Protein AF-A0A2P6N040-F1 (afdb_monomer)

Mean predicted aligned error: 12.09 Å

InterPro domains:
  IPR004269 Folate receptor [PTHR10517] (24-120)
  IPR018143 Folate receptor-like [PF03024] (26-143)

Foldseek 3Di:
DDDDDDPPPPPPPPPPPQFAAPVRHWFDADDAPLLRQLNRGWQADNPQQVVVVDDFQHCVLPDADPQLVNLVSLVSSLNRTDSCQVVQQDPVQSAGEAEQVSLQSNCVSQQQGWGWDWDDDDPDTDTDIDGNCVQAVGSQRCCCVVPVHGYDDNPDDDPPNHDDSDPPCPVVVV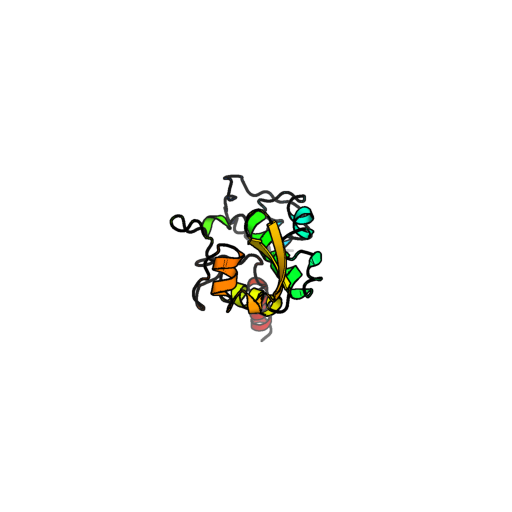VVVVVVVVVD

Sequence (184 aa):
MPSLFHFFVFSLTLATVSGQCYYNSTPTPRSNQQCSWYNRATCCQQASISSFRSDPLSLECGEPVRSCAEHMVSLLCGFSCSPRFGLYLNETSGRVKVCHNWAFKMWYDCKQAFVKTETSVGNINFGACHRISDKYSNEYDFFINGFNMDVAGPHALAGKECFNSAPLLSFSLLSIALAFAFIL

Radius of gyration: 20.52 Å; Cα contacts (8 Å, |Δi|>4): 251; chains: 1; bounding box: 86×36×37 Å

Solvent-accessible surface area (backbone atoms only — not comparable to full-atom values): 10669 Å² total; per-residue (Å²): 138,81,88,80,87,78,79,80,75,80,75,74,75,74,76,78,75,85,38,51,15,78,84,75,42,78,42,42,66,46,89,36,88,91,44,48,91,29,23,80,40,19,48,50,65,77,75,68,58,72,68,55,79,61,69,77,55,34,64,89,50,42,79,54,54,67,68,26,50,53,42,54,52,31,49,50,36,18,69,50,19,32,22,55,47,53,80,31,47,36,83,88,78,72,22,40,28,27,26,28,70,59,42,41,50,43,38,68,56,28,31,82,26,32,31,69,42,78,45,68,65,84,97,44,76,46,76,44,67,40,39,36,47,80,75,24,88,46,36,59,48,37,32,41,77,70,66,55,23,44,64,38,57,86,83,54,48,72,83,76,68,15,41,61,51,56,77,65,67,69,72,55,53,55,56,50,56,52,60,60,62,73,77,108

Structure (mmCIF, N/CA/C/O backbone):
data_AF-A0A2P6N040-F1
#
_entry.id   AF-A0A2P6N04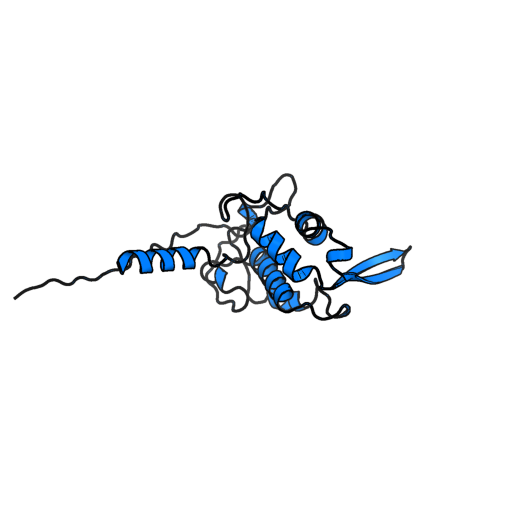0-F1
#
loop_
_atom_site.group_PDB
_atom_site.id
_atom_site.type_symbol
_atom_site.label_atom_id
_atom_site.label_alt_id
_atom_site.label_comp_id
_atom_site.label_asym_id
_atom_site.label_entity_id
_atom_site.label_seq_id
_atom_site.pdbx_PDB_ins_code
_atom_site.Cartn_x
_atom_site.Cartn_y
_atom_site.Cartn_z
_atom_site.occupancy
_atom_site.B_iso_or_equiv
_atom_site.auth_seq_id
_atom_site.auth_comp_id
_atom_site.auth_asym_id
_atom_site.auth_atom_id
_atom_site.pdbx_PDB_model_num
ATOM 1 N N . MET A 1 1 ? -56.247 23.474 18.284 1.00 34.38 1 MET A N 1
ATOM 2 C CA . MET A 1 1 ? -55.877 22.579 19.405 1.00 34.38 1 MET A CA 1
ATOM 3 C C . MET A 1 1 ? -55.929 21.139 18.896 1.00 34.38 1 MET A C 1
ATOM 5 O O . MET A 1 1 ? -56.947 20.836 18.290 1.00 34.38 1 MET A O 1
ATOM 9 N N . PRO A 1 2 ? -54.965 20.238 19.165 1.00 45.50 2 PRO A N 1
ATOM 10 C CA . PRO A 1 2 ? -53.503 20.381 19.198 1.00 45.50 2 PRO A CA 1
ATOM 11 C C . PRO A 1 2 ? -52.760 19.340 18.298 1.00 45.50 2 PRO A C 1
ATOM 13 O O . PRO A 1 2 ? -53.324 18.324 17.925 1.00 45.50 2 PRO A O 1
ATOM 16 N N . SER A 1 3 ? -51.468 19.603 18.041 1.00 41.09 3 SER A N 1
ATOM 17 C CA . SER A 1 3 ? -50.331 18.650 18.027 1.00 41.09 3 SER A CA 1
ATOM 18 C C . SER A 1 3 ? -50.320 17.423 17.092 1.00 41.09 3 SER A C 1
ATOM 20 O O . SER A 1 3 ? -51.078 16.485 17.298 1.00 41.09 3 SER A O 1
ATOM 22 N N . LEU A 1 4 ? -49.298 17.328 16.224 1.00 38.25 4 LEU A N 1
ATOM 23 C CA . LEU A 1 4 ? -48.232 16.316 16.383 1.00 38.25 4 LEU A CA 1
ATOM 24 C C . LEU A 1 4 ? -47.068 16.557 15.408 1.00 38.25 4 LEU A C 1
ATOM 26 O O . LEU A 1 4 ? -47.059 16.133 14.254 1.00 38.25 4 LEU A O 1
ATOM 30 N N . PHE A 1 5 ? -46.062 17.243 15.949 1.00 41.72 5 PHE A N 1
ATOM 31 C CA . PHE A 1 5 ? -44.658 17.148 15.571 1.00 41.72 5 PHE A CA 1
ATOM 32 C C . PHE A 1 5 ? -44.274 15.714 15.176 1.00 41.72 5 PHE A C 1
ATOM 34 O O . PHE A 1 5 ? -44.343 14.816 16.008 1.00 41.72 5 PHE A O 1
ATOM 41 N N . HIS A 1 6 ? -43.779 15.519 13.956 1.00 38.84 6 HIS A N 1
ATOM 42 C CA . HIS A 1 6 ? -42.892 14.398 13.647 1.00 38.84 6 HIS A CA 1
ATOM 43 C C . HIS A 1 6 ? -41.516 14.967 13.314 1.00 38.84 6 HIS A C 1
ATOM 45 O O . HIS A 1 6 ? -41.131 15.145 12.161 1.00 38.84 6 HIS A O 1
ATOM 51 N N . PHE A 1 7 ? -40.790 15.294 14.384 1.00 38.06 7 PHE A N 1
ATOM 52 C CA . PHE A 1 7 ? -39.337 15.368 14.372 1.00 38.06 7 PHE A CA 1
ATOM 53 C C . PHE A 1 7 ? -38.809 13.990 13.949 1.00 38.06 7 PHE A C 1
ATOM 55 O O . PHE A 1 7 ? -38.707 13.081 14.769 1.00 38.06 7 PHE A O 1
ATOM 62 N N . PHE A 1 8 ? -38.454 13.821 12.676 1.00 38.22 8 PHE A N 1
ATOM 63 C CA . PHE A 1 8 ? -37.529 12.761 12.286 1.00 38.22 8 PHE A CA 1
ATOM 64 C C . PHE A 1 8 ? -36.135 13.177 12.759 1.00 38.22 8 PHE A C 1
ATOM 66 O O . PHE A 1 8 ? -35.349 13.780 12.030 1.00 38.22 8 PHE A O 1
ATOM 73 N N . VAL A 1 9 ? -35.843 12.890 14.028 1.00 37.22 9 VAL A N 1
ATOM 74 C CA . VAL A 1 9 ? -34.470 12.865 14.526 1.00 37.22 9 VAL A CA 1
ATOM 75 C C . VAL A 1 9 ? -33.800 11.687 13.827 1.00 37.22 9 VAL A C 1
ATOM 77 O O . VAL A 1 9 ? -33.922 10.538 14.246 1.00 37.22 9 VAL A O 1
ATOM 80 N N . PHE A 1 10 ? -33.122 11.976 12.716 1.00 36.62 10 PHE A N 1
ATOM 81 C CA . PHE A 1 10 ? -32.093 11.107 12.162 1.00 36.62 10 PHE A CA 1
ATOM 82 C C . PHE A 1 10 ? -30.988 11.003 13.218 1.00 36.62 10 PHE A C 1
ATOM 84 O O . PHE A 1 10 ? -30.015 11.757 13.215 1.00 36.62 10 PHE A O 1
ATOM 91 N N . SER A 1 11 ? -31.163 10.083 14.163 1.00 34.66 11 SER A N 1
ATOM 92 C CA . SER A 1 11 ? -30.100 9.626 15.044 1.00 34.66 11 SER A CA 1
ATOM 93 C C . SER A 1 11 ? -29.079 8.898 14.176 1.00 34.66 11 SER A C 1
ATOM 95 O O . SER A 1 11 ? -29.087 7.676 14.064 1.00 34.66 11 SER A O 1
ATOM 97 N N . LEU A 1 12 ? -28.196 9.665 13.527 1.00 37.44 12 LEU A N 1
ATOM 98 C CA . LEU A 1 12 ? -26.883 9.192 13.115 1.00 37.44 12 LEU A CA 1
ATOM 99 C C . LEU A 1 12 ? -26.163 8.797 14.403 1.00 37.44 12 LEU A C 1
ATOM 101 O O . LEU A 1 12 ? -25.439 9.590 15.003 1.00 37.44 12 LEU A O 1
ATOM 105 N N . THR A 1 13 ? -26.381 7.564 14.852 1.00 36.62 13 THR A N 1
ATOM 106 C CA . THR A 1 13 ? -25.472 6.904 15.776 1.00 36.62 13 THR A CA 1
ATOM 107 C C . THR A 1 13 ? -24.139 6.817 15.047 1.00 36.62 13 THR A C 1
ATOM 109 O O . THR A 1 13 ? -23.891 5.893 14.271 1.00 36.62 13 THR A O 1
ATOM 112 N N . LEU A 1 14 ? -23.297 7.837 15.230 1.00 40.91 14 LEU A N 1
ATOM 113 C CA . LEU A 1 14 ? -21.873 7.742 14.975 1.00 40.91 14 LEU A CA 1
ATOM 114 C C . LEU A 1 14 ? -21.393 6.609 15.871 1.00 40.91 14 LEU A C 1
ATOM 116 O O . LEU A 1 14 ? -21.166 6.811 17.059 1.00 40.91 14 LEU A O 1
ATOM 120 N N . ALA A 1 15 ? -21.302 5.404 15.311 1.00 39.81 15 ALA A N 1
ATOM 121 C CA . ALA A 1 15 ? -20.542 4.338 15.922 1.00 39.81 15 ALA A CA 1
ATOM 122 C C . ALA A 1 15 ? -19.148 4.921 16.156 1.00 39.81 15 ALA A C 1
ATOM 124 O O . ALA A 1 15 ? -18.396 5.168 15.210 1.00 39.81 15 ALA A O 1
ATOM 125 N N . THR A 1 16 ? -18.844 5.244 17.409 1.00 42.44 16 THR A N 1
ATOM 126 C CA . THR A 1 16 ? -17.510 5.632 17.835 1.00 42.44 16 THR A CA 1
ATOM 127 C C . THR A 1 16 ? -16.664 4.388 17.668 1.00 42.44 16 THR A C 1
ATOM 129 O O . THR A 1 16 ? -16.616 3.529 18.546 1.00 42.44 16 THR A O 1
ATOM 132 N N . VAL A 1 17 ? -16.073 4.232 16.485 1.00 48.19 17 VAL A N 1
ATOM 133 C CA . VAL A 1 17 ? -15.093 3.187 16.234 1.00 48.19 17 VAL A CA 1
ATOM 134 C C . VAL A 1 17 ? -13.889 3.571 17.082 1.00 48.19 17 VAL A C 1
ATOM 136 O O . VAL A 1 17 ? -13.107 4.437 16.696 1.00 48.19 17 VAL A O 1
ATOM 139 N N . SER A 1 18 ? -13.799 3.002 18.282 1.00 51.88 18 SER A N 1
ATOM 140 C CA . SER A 1 18 ? -12.684 3.182 19.206 1.00 51.88 18 SER A CA 1
ATOM 141 C C . SER A 1 18 ? -11.457 2.465 18.642 1.00 51.88 18 SER A C 1
ATOM 143 O O . SER A 1 18 ? -11.083 1.384 19.089 1.00 51.88 18 SER A O 1
ATOM 145 N N . GLY A 1 19 ? -10.884 3.019 17.578 1.00 58.91 19 GLY A N 1
ATOM 146 C CA . GLY A 1 19 ? -9.558 2.644 17.115 1.00 58.91 19 GLY A CA 1
ATOM 147 C C . GLY A 1 19 ? -8.507 3.332 17.980 1.00 58.91 19 GLY A C 1
ATOM 148 O O . GLY A 1 19 ? -8.709 4.470 18.399 1.00 58.91 19 GLY A O 1
ATOM 149 N N . GLN A 1 20 ? -7.401 2.651 18.263 1.00 70.81 20 GLN A N 1
ATOM 150 C CA . GLN A 1 20 ? -6.196 3.291 18.782 1.00 70.81 20 GLN A CA 1
ATOM 151 C C . GLN A 1 20 ? -5.229 3.490 17.621 1.00 70.81 20 GLN A C 1
ATOM 153 O O . GLN A 1 20 ? -5.105 2.632 16.744 1.00 70.81 20 GLN A O 1
ATOM 158 N N . CYS A 1 21 ? -4.560 4.638 17.591 1.00 80.00 21 CYS A N 1
ATOM 159 C CA . CYS A 1 21 ? -3.497 4.856 16.625 1.00 80.00 21 CYS A CA 1
ATOM 160 C C . CYS A 1 21 ? -2.368 3.852 16.850 1.00 80.00 21 CYS A C 1
ATOM 162 O O . CYS A 1 21 ? -2.151 3.405 17.973 1.00 80.00 21 CYS A O 1
ATOM 164 N N . TYR A 1 22 ? -1.609 3.550 15.795 1.00 70.88 22 TYR A N 1
ATOM 165 C CA . TYR A 1 22 ? -0.494 2.599 15.861 1.00 70.88 22 TYR A CA 1
ATOM 166 C C . TYR A 1 22 ? 0.503 2.903 16.999 1.00 70.88 22 TYR A C 1
ATOM 168 O O . TYR A 1 22 ? 1.034 1.992 17.620 1.00 70.88 22 TYR A O 1
ATOM 176 N N . TYR A 1 23 ? 0.696 4.184 17.331 1.00 67.94 23 TYR A N 1
ATOM 177 C CA . TYR A 1 23 ? 1.560 4.643 18.425 1.00 67.94 23 TYR A CA 1
ATOM 178 C C . TYR A 1 23 ? 0.821 4.870 19.758 1.00 67.94 23 TYR A C 1
ATOM 180 O O . TYR A 1 23 ? 1.215 5.732 20.540 1.00 67.94 23 TYR A O 1
ATOM 188 N N . ASN A 1 24 ? -0.273 4.144 20.010 1.00 64.31 24 ASN A N 1
ATOM 189 C CA . ASN A 1 24 ? -1.095 4.235 21.226 1.00 64.31 24 ASN A CA 1
ATOM 190 C C . ASN A 1 24 ? -1.627 5.644 21.547 1.00 64.31 24 ASN A C 1
ATOM 192 O O . ASN A 1 24 ? -1.967 5.947 22.691 1.00 64.31 24 ASN A O 1
ATOM 196 N N . SER A 1 25 ? -1.727 6.518 20.544 1.00 76.69 25 SER A N 1
ATOM 197 C CA . SER A 1 25 ? -2.384 7.814 20.682 1.00 76.69 25 SER A CA 1
ATOM 198 C C . SER A 1 25 ? -3.883 7.707 20.401 1.00 76.69 25 SER A C 1
ATOM 200 O O . SER A 1 25 ? -4.351 6.865 19.627 1.00 76.69 25 SER A O 1
ATOM 202 N N . THR A 1 26 ? -4.655 8.577 21.048 1.00 84.56 26 THR A N 1
ATOM 203 C CA . THR A 1 26 ? -6.093 8.688 20.805 1.00 84.56 26 THR A CA 1
ATOM 204 C C . THR A 1 26 ? -6.322 9.389 19.464 1.00 84.56 26 THR A C 1
ATOM 206 O O . THR A 1 26 ? -5.805 10.497 19.275 1.00 84.56 26 THR A O 1
ATOM 209 N N . PRO A 1 27 ? -7.106 8.808 18.538 1.00 85.56 27 PRO A N 1
ATOM 210 C CA . PRO A 1 27 ? -7.480 9.498 17.313 1.00 85.56 27 PRO A CA 1
ATOM 211 C C . PRO A 1 27 ? -8.243 10.778 17.641 1.00 85.56 27 PRO A C 1
ATOM 213 O O . PRO A 1 27 ? -9.150 10.774 18.474 1.00 85.56 27 PRO A O 1
ATOM 216 N N . THR A 1 28 ? -7.903 11.873 16.969 1.00 87.31 28 THR A N 1
ATOM 217 C CA . THR A 1 28 ? -8.560 13.169 17.190 1.00 87.31 28 THR A CA 1
ATOM 218 C C . THR A 1 28 ? -9.178 13.682 15.895 1.00 87.31 28 THR A C 1
ATOM 220 O O . THR A 1 28 ? -8.623 13.444 14.820 1.00 87.31 28 THR A O 1
ATOM 223 N N . PRO A 1 29 ? -10.331 14.370 15.949 1.00 87.75 29 PRO A N 1
ATOM 224 C CA . PRO A 1 29 ? -10.868 15.040 14.776 1.00 87.75 29 PRO A CA 1
ATOM 225 C C . PRO A 1 29 ? -9.905 16.127 14.287 1.00 87.75 29 PRO A C 1
ATOM 227 O O . PRO A 1 29 ? -9.417 16.938 15.076 1.00 87.75 29 PRO A O 1
ATOM 230 N N . ARG A 1 30 ? -9.633 16.163 12.982 1.00 84.69 30 ARG A N 1
ATOM 231 C CA . ARG A 1 30 ? -8.779 17.187 12.362 1.00 84.69 30 ARG A CA 1
ATOM 232 C C . ARG A 1 30 ? -9.115 17.329 10.887 1.00 84.69 30 ARG A C 1
ATOM 234 O O . ARG A 1 30 ? -9.413 16.344 10.226 1.00 84.69 30 ARG A O 1
ATOM 241 N N . SER A 1 31 ? -9.030 18.545 10.357 1.00 84.56 31 SER A N 1
ATOM 242 C CA . SER A 1 31 ? -9.157 18.765 8.917 1.00 84.56 31 SER A CA 1
ATOM 243 C C . SER A 1 31 ? -7.868 18.375 8.195 1.00 84.56 31 SER A C 1
ATOM 245 O O . SER A 1 31 ? -6.795 18.899 8.487 1.00 84.56 31 SER A O 1
ATOM 247 N N . ASN A 1 32 ? -7.980 17.464 7.237 1.00 80.38 32 ASN A N 1
ATOM 248 C CA . ASN A 1 32 ? -6.948 17.137 6.268 1.00 80.38 32 ASN A CA 1
ATOM 249 C C . ASN A 1 32 ? -7.616 17.004 4.893 1.00 80.38 32 ASN A C 1
ATOM 251 O O . ASN A 1 32 ? -8.523 16.196 4.716 1.00 80.38 32 ASN A O 1
ATOM 255 N N . GLN A 1 33 ? -7.210 17.818 3.918 1.00 81.69 33 GLN A N 1
ATOM 256 C CA . GLN A 1 33 ? -7.817 17.776 2.583 1.00 81.69 33 GLN A CA 1
ATOM 257 C C . GLN A 1 33 ? -7.405 16.525 1.794 1.00 81.69 33 GLN A C 1
ATOM 259 O O . GLN A 1 33 ? -8.220 15.982 1.054 1.00 81.69 33 GLN A O 1
ATOM 264 N N . GLN A 1 34 ? -6.174 16.040 1.979 1.00 79.31 34 GLN A N 1
ATOM 265 C CA . GLN A 1 34 ? -5.633 14.888 1.248 1.00 79.31 34 GLN A CA 1
ATOM 266 C C . GLN A 1 34 ? -6.134 13.553 1.818 1.00 79.31 34 GLN A C 1
ATOM 268 O O . GLN A 1 34 ? -6.376 12.616 1.063 1.00 79.31 34 GLN A O 1
ATOM 273 N N . CYS A 1 35 ? -6.364 13.490 3.133 1.00 83.62 35 CYS A N 1
ATOM 274 C CA . CYS A 1 35 ? -6.844 12.296 3.841 1.00 83.62 35 CYS A CA 1
ATOM 275 C C . CYS A 1 35 ? -8.220 12.510 4.491 1.00 83.62 35 CYS A C 1
ATOM 277 O O . CYS A 1 35 ? -8.464 12.069 5.616 1.00 83.62 35 CYS A O 1
ATOM 279 N N .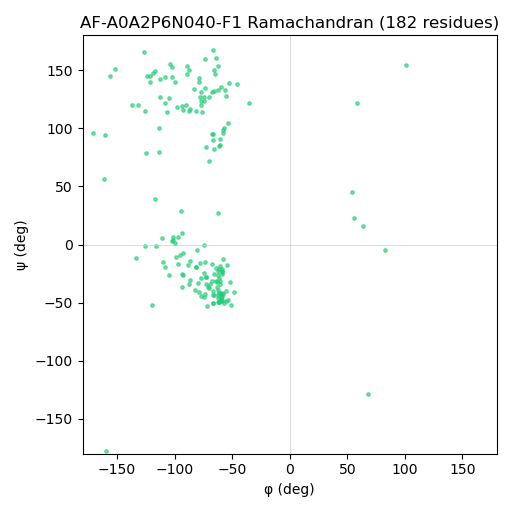 SER A 1 36 ? -9.116 13.222 3.804 1.00 86.25 36 SER A N 1
ATOM 280 C CA . SER A 1 36 ? -10.368 13.748 4.373 1.00 86.25 36 SER A CA 1
ATOM 281 C C . SER A 1 36 ? -11.313 12.695 4.958 1.00 86.25 36 SER A C 1
ATOM 283 O O . SER A 1 36 ? -12.099 12.972 5.865 1.00 86.25 36 SER A O 1
ATOM 285 N N . TRP A 1 37 ? -11.182 11.461 4.491 1.00 84.06 37 TRP A N 1
ATOM 286 C CA . TRP A 1 37 ? -11.900 10.270 4.936 1.00 84.06 37 TRP A CA 1
ATOM 287 C C . TRP A 1 37 ? -11.589 9.893 6.394 1.00 84.06 37 TRP A C 1
ATOM 289 O O . TRP A 1 37 ? -12.414 9.245 7.035 1.00 84.06 37 TRP A O 1
ATOM 299 N N . TYR A 1 38 ? -10.469 10.364 6.953 1.00 85.81 38 TYR A N 1
ATOM 300 C CA . TYR A 1 38 ? -10.118 10.192 8.366 1.00 85.81 38 TYR A CA 1
ATOM 301 C C . TYR A 1 38 ? -10.406 11.418 9.240 1.00 85.81 38 TYR A C 1
ATOM 303 O O . TYR A 1 38 ? -10.173 11.366 10.442 1.00 85.81 38 TYR A O 1
ATOM 311 N N . ASN A 1 39 ? -10.961 12.512 8.705 1.00 87.44 39 ASN A N 1
ATOM 312 C CA . ASN A 1 39 ? -11.093 13.770 9.457 1.00 87.44 39 ASN A CA 1
ATOM 313 C C . ASN A 1 39 ? -11.917 13.659 10.748 1.00 87.44 39 ASN A C 1
ATOM 315 O O . ASN A 1 39 ? -11.726 14.448 11.672 1.00 87.44 39 ASN A O 1
ATOM 319 N N . ARG A 1 40 ? -12.835 12.687 10.823 1.00 87.38 40 ARG A N 1
ATOM 320 C CA . ARG A 1 40 ? -13.648 12.438 12.024 1.00 87.38 40 ARG A CA 1
ATOM 321 C C . ARG A 1 40 ? -12.849 11.799 13.164 1.00 87.38 40 ARG A C 1
ATOM 323 O O . ARG A 1 40 ? -13.207 11.995 14.317 1.00 87.38 40 ARG A O 1
ATOM 330 N N . ALA A 1 41 ? -11.804 11.042 12.842 1.00 86.94 41 ALA A N 1
ATOM 331 C CA . ALA A 1 41 ? -10.936 10.351 13.788 1.00 86.94 41 ALA A CA 1
ATOM 332 C C . ALA A 1 41 ? -9.619 10.007 13.075 1.00 86.94 41 ALA A C 1
ATOM 334 O O . ALA A 1 41 ? -9.543 8.988 12.387 1.00 86.94 41 ALA A O 1
ATOM 335 N N . THR A 1 42 ? -8.606 10.871 13.205 1.00 87.69 42 THR A N 1
ATOM 336 C CA . THR A 1 42 ? -7.311 10.701 12.532 1.00 87.69 42 THR A CA 1
ATOM 337 C C . THR A 1 42 ? -6.165 10.524 13.520 1.00 87.69 42 THR A C 1
ATOM 339 O O . THR A 1 42 ? -6.174 11.080 14.621 1.00 87.69 42 THR A O 1
ATOM 342 N N . CYS A 1 43 ? -5.165 9.762 13.087 1.00 87.31 43 CYS A N 1
ATOM 343 C CA . CYS A 1 43 ? -3.902 9.533 13.784 1.00 87.31 43 CYS A CA 1
ATOM 344 C C . CYS A 1 43 ? -2.740 10.397 13.283 1.00 87.31 43 CYS A C 1
ATOM 346 O O . CYS A 1 43 ? -1.697 10.448 13.930 1.00 87.31 43 CYS A O 1
ATOM 348 N N . CYS A 1 44 ? -2.910 11.096 12.158 1.00 82.56 44 CYS A N 1
ATOM 349 C CA . CYS A 1 44 ? -1.853 11.896 11.546 1.00 82.56 44 CYS A CA 1
ATOM 350 C C . CYS A 1 44 ? -2.023 13.394 11.814 1.00 82.56 44 CYS A C 1
ATOM 352 O O . CYS A 1 44 ? -3.136 13.914 11.948 1.00 82.56 44 CYS A O 1
ATOM 354 N N . GLN A 1 45 ? -0.902 14.118 11.804 1.00 74.81 45 GLN A N 1
ATOM 355 C CA . GLN A 1 45 ? -0.906 15.573 11.675 1.00 74.81 45 GLN A CA 1
ATOM 356 C C . GLN A 1 45 ? -0.867 15.970 10.188 1.00 74.81 45 GLN A C 1
ATOM 358 O O . GLN A 1 45 ? -0.365 15.232 9.344 1.00 74.81 45 GLN A O 1
ATOM 363 N N . GLN A 1 46 ? -1.394 17.152 9.851 1.00 59.66 46 GLN A N 1
ATOM 364 C CA . GLN A 1 46 ? -1.544 17.630 8.466 1.00 59.66 46 GLN A CA 1
ATOM 365 C C . GLN A 1 46 ? -0.209 17.715 7.692 1.00 59.66 46 GLN A C 1
ATOM 367 O O . GLN A 1 46 ? -0.206 17.627 6.469 1.00 59.66 46 GLN A O 1
ATOM 372 N N . ALA A 1 47 ? 0.920 17.818 8.403 1.00 49.75 47 ALA A N 1
ATOM 373 C CA . ALA A 1 47 ? 2.265 17.939 7.841 1.00 49.75 47 ALA A CA 1
ATOM 374 C C . ALA A 1 47 ? 2.903 16.612 7.369 1.00 49.75 47 ALA A C 1
ATOM 376 O O . ALA A 1 47 ? 3.993 16.636 6.808 1.00 49.75 47 ALA A O 1
ATOM 377 N N . SER A 1 48 ? 2.264 15.454 7.577 1.00 52.72 48 SER A N 1
ATOM 378 C CA . SER A 1 48 ? 2.900 14.152 7.305 1.00 52.72 48 SER A CA 1
ATOM 379 C C . SER A 1 48 ? 2.766 13.654 5.856 1.00 52.72 48 SER A C 1
ATOM 381 O O . SER A 1 48 ? 3.495 12.747 5.474 1.00 52.72 48 SER A O 1
ATOM 383 N N . ILE A 1 49 ? 1.877 14.229 5.031 1.00 51.94 49 ILE A N 1
ATOM 384 C CA . ILE A 1 49 ? 1.627 13.741 3.651 1.00 51.94 49 ILE A CA 1
ATOM 385 C C . ILE A 1 49 ? 2.263 14.640 2.581 1.00 51.94 49 ILE A C 1
ATOM 387 O O . ILE A 1 49 ? 2.647 14.155 1.517 1.00 51.94 49 ILE A O 1
ATOM 391 N N . SER A 1 50 ? 2.468 15.932 2.863 1.00 46.22 50 SER A N 1
ATOM 392 C CA . SER A 1 50 ? 3.162 16.848 1.942 1.00 46.22 50 SER A CA 1
ATOM 393 C C . SER A 1 50 ? 4.600 16.413 1.651 1.00 46.22 50 SER A C 1
ATOM 395 O O . SER A 1 50 ? 5.072 16.601 0.535 1.00 46.22 50 SER A O 1
ATOM 397 N N . SER A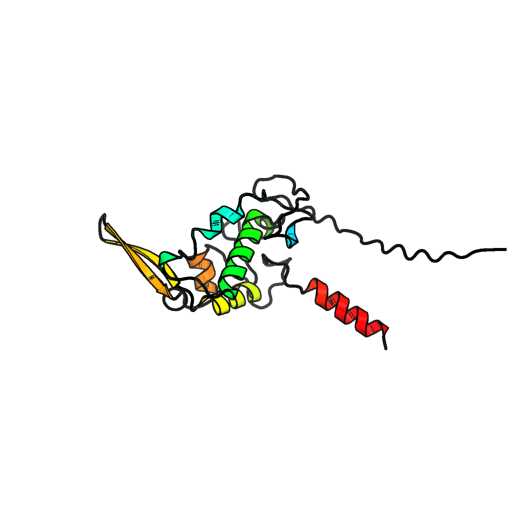 1 51 ? 5.262 15.774 2.618 1.00 44.78 51 SER A N 1
ATOM 398 C CA . SER A 1 51 ? 6.633 15.255 2.506 1.00 44.78 51 SER A CA 1
ATOM 399 C C . SER A 1 51 ? 6.741 13.999 1.633 1.00 44.78 51 SER A C 1
ATOM 401 O O . SER A 1 51 ? 7.835 13.635 1.214 1.00 44.78 51 SER A O 1
ATOM 403 N N . PHE A 1 52 ? 5.620 13.335 1.338 1.00 45.56 52 PHE A N 1
ATOM 404 C CA . PHE A 1 52 ? 5.580 12.109 0.536 1.00 45.56 52 PHE A CA 1
ATOM 405 C C . PHE A 1 52 ? 5.341 12.343 -0.955 1.00 45.56 52 PHE A C 1
ATOM 407 O O . PHE A 1 52 ? 5.495 11.414 -1.746 1.00 45.56 52 PHE A O 1
ATOM 414 N N . ARG A 1 53 ? 5.049 13.585 -1.367 1.00 46.03 53 ARG A N 1
ATOM 415 C CA . ARG A 1 53 ? 5.170 13.972 -2.782 1.00 46.03 53 ARG A CA 1
ATOM 416 C C . ARG A 1 53 ? 6.591 13.764 -3.326 1.00 46.03 53 ARG A C 1
ATOM 418 O O . ARG A 1 53 ? 6.768 13.829 -4.535 1.00 46.03 53 ARG A O 1
ATOM 425 N N . SER A 1 54 ? 7.566 13.517 -2.450 1.00 38.28 54 SER A N 1
ATOM 426 C CA . SER A 1 54 ? 8.977 13.424 -2.797 1.00 38.28 54 SER A CA 1
ATOM 427 C C . SER A 1 54 ? 9.492 12.014 -3.112 1.00 38.28 54 SER A C 1
ATOM 429 O O . SER A 1 54 ? 10.488 11.960 -3.819 1.00 38.28 54 SER A O 1
ATOM 431 N N . ASP A 1 55 ? 8.917 10.899 -2.609 1.00 46.19 55 ASP A N 1
ATOM 432 C CA . ASP A 1 55 ? 9.736 9.659 -2.589 1.00 46.19 55 ASP A CA 1
ATOM 433 C C . ASP A 1 55 ? 9.062 8.265 -2.441 1.00 46.19 55 ASP A C 1
ATOM 435 O O . ASP A 1 55 ? 9.379 7.499 -1.534 1.00 46.19 55 ASP A O 1
ATOM 439 N N . PRO A 1 56 ? 8.109 7.858 -3.298 1.00 45.34 56 PRO A N 1
ATOM 440 C CA . PRO A 1 56 ? 8.169 6.431 -3.698 1.00 45.34 56 PRO A CA 1
ATOM 441 C C . PRO A 1 56 ? 8.022 6.183 -5.205 1.00 45.34 56 PRO A C 1
ATOM 443 O O . PRO A 1 56 ? 8.277 5.086 -5.698 1.00 45.34 56 PRO A O 1
ATOM 446 N N . LEU A 1 57 ? 7.631 7.213 -5.947 1.00 51.03 57 LEU A N 1
ATOM 447 C CA . LEU A 1 57 ? 7.657 7.270 -7.404 1.00 51.03 57 LEU A CA 1
ATOM 448 C C . LEU A 1 57 ? 8.474 8.514 -7.708 1.00 51.03 57 LEU A C 1
ATOM 450 O O . LEU A 1 57 ? 7.910 9.598 -7.854 1.00 51.03 57 LEU A O 1
ATOM 454 N N . SER A 1 58 ? 9.801 8.394 -7.613 1.00 48.62 58 SER A N 1
ATOM 455 C CA . SER A 1 58 ? 10.667 9.557 -7.777 1.00 48.62 58 SER A CA 1
ATOM 456 C C . SER A 1 58 ? 10.352 10.189 -9.136 1.00 48.62 58 SER A C 1
ATOM 458 O O . SER A 1 58 ? 10.317 9.510 -10.165 1.00 48.62 58 SER A O 1
ATOM 460 N N . LEU A 1 59 ? 10.084 11.498 -9.133 1.00 53.19 59 LEU A N 1
ATOM 461 C CA . LEU A 1 59 ? 9.846 12.283 -10.352 1.00 53.19 59 LEU A CA 1
ATOM 462 C C . LEU A 1 59 ? 11.001 12.136 -11.357 1.00 53.19 59 LEU A C 1
ATOM 464 O O . LEU A 1 59 ? 10.836 12.415 -12.540 1.00 53.19 59 LEU A O 1
ATOM 468 N N . GLU A 1 60 ? 12.162 11.668 -10.893 1.00 60.03 60 GLU A N 1
ATOM 469 C CA . GLU A 1 60 ? 13.342 11.383 -11.704 1.00 60.03 60 GLU A CA 1
ATOM 470 C C . GLU A 1 60 ? 13.094 10.278 -12.743 1.00 60.03 60 GLU A C 1
ATOM 472 O O . GLU A 1 60 ? 13.743 10.277 -13.784 1.00 60.03 60 GLU A O 1
ATOM 477 N N . CYS A 1 61 ? 12.143 9.368 -12.498 1.00 69.25 61 CYS A N 1
ATOM 478 C CA . CYS A 1 61 ? 11.745 8.323 -13.445 1.00 69.25 61 CYS A CA 1
ATOM 479 C C . CYS A 1 61 ? 10.504 8.683 -14.280 1.00 69.25 61 CYS A C 1
ATOM 481 O O . CYS A 1 61 ? 10.009 7.851 -15.044 1.00 69.25 61 CYS A O 1
ATOM 483 N N . GLY A 1 62 ? 10.017 9.921 -14.154 1.00 66.00 62 GLY A N 1
ATOM 484 C CA . GLY A 1 62 ? 8.802 10.415 -14.793 1.00 66.00 62 GLY A CA 1
ATOM 485 C C . GLY A 1 62 ? 7.606 10.460 -13.844 1.00 66.00 62 GLY A C 1
ATOM 486 O O . GLY A 1 62 ? 7.531 9.733 -12.854 1.00 66.00 62 GLY A O 1
ATOM 487 N N . GLU A 1 63 ? 6.651 11.338 -14.150 1.00 64.56 63 GLU A N 1
ATOM 488 C CA . GLU A 1 63 ? 5.429 11.448 -13.359 1.00 64.56 63 GLU A CA 1
ATOM 489 C C . GLU A 1 63 ? 4.570 10.184 -13.506 1.00 64.56 63 GLU A C 1
ATOM 491 O O . GLU A 1 63 ? 4.301 9.738 -14.629 1.00 64.56 63 GLU A O 1
ATOM 496 N N . PRO A 1 64 ? 4.096 9.595 -12.395 1.00 66.94 64 PRO A N 1
ATOM 497 C CA . PRO A 1 64 ? 3.141 8.509 -12.483 1.00 66.94 64 PRO A CA 1
ATOM 498 C C . PRO A 1 64 ? 1.822 9.007 -13.070 1.00 66.94 64 PRO A C 1
ATOM 500 O O . PRO A 1 64 ? 1.399 10.143 -12.850 1.00 66.94 64 PRO A O 1
ATOM 503 N N . VAL A 1 65 ? 1.116 8.113 -13.766 1.00 73.81 65 VAL A N 1
ATOM 504 C CA . VAL A 1 65 ? -0.269 8.375 -14.166 1.00 73.81 65 VAL A CA 1
ATOM 505 C C . VAL A 1 65 ? -1.090 8.777 -12.940 1.00 73.81 65 VAL A C 1
ATOM 507 O O . VAL A 1 65 ? -0.947 8.197 -11.861 1.00 73.81 65 VAL A O 1
ATOM 510 N N . ARG A 1 66 ? -1.961 9.778 -13.108 1.00 75.50 66 ARG A N 1
ATOM 511 C CA . ARG A 1 66 ? -2.739 10.387 -12.019 1.00 75.50 66 ARG A CA 1
ATOM 512 C C . ARG A 1 66 ? -3.424 9.357 -11.113 1.00 75.50 66 ARG A C 1
ATOM 514 O O . ARG A 1 66 ? -3.392 9.508 -9.897 1.00 75.50 66 ARG A O 1
ATOM 521 N N . SER A 1 67 ? -3.989 8.300 -11.693 1.00 79.62 67 SER A N 1
ATOM 522 C CA . SER A 1 67 ? -4.629 7.205 -10.953 1.00 79.62 67 SER A CA 1
ATOM 523 C C . SER A 1 67 ? -3.669 6.497 -9.992 1.00 79.62 67 SER A C 1
ATOM 525 O O . SER A 1 67 ? -4.030 6.232 -8.849 1.00 79.62 67 SER A O 1
ATOM 527 N N . CYS A 1 68 ? -2.432 6.231 -10.412 1.00 83.75 68 CYS A N 1
ATOM 528 C CA . CYS A 1 68 ? -1.421 5.633 -9.548 1.00 83.75 68 CYS A CA 1
ATOM 529 C C . CYS A 1 68 ? -1.021 6.581 -8.409 1.00 83.75 68 CYS A C 1
ATOM 531 O O . CYS A 1 68 ? -0.965 6.165 -7.254 1.00 83.75 68 CYS A O 1
ATOM 533 N N . ALA A 1 69 ? -0.824 7.871 -8.704 1.00 80.62 69 ALA A N 1
ATOM 534 C CA . ALA A 1 69 ? -0.522 8.873 -7.680 1.00 80.62 69 ALA A CA 1
ATOM 535 C C . ALA A 1 69 ? -1.626 8.959 -6.608 1.00 80.62 69 ALA A C 1
ATOM 537 O O . ALA A 1 69 ? -1.332 9.022 -5.414 1.00 80.62 69 ALA A O 1
ATOM 538 N N . GLU A 1 70 ? -2.895 8.910 -7.019 1.00 83.50 70 GLU A N 1
ATOM 539 C CA . GLU A 1 70 ? -4.046 8.897 -6.109 1.00 83.50 70 GLU A CA 1
ATOM 540 C C . GLU A 1 70 ? -4.048 7.652 -5.202 1.00 83.50 70 GLU A C 1
ATOM 542 O O . GLU A 1 70 ? -4.305 7.771 -4.000 1.00 83.50 70 GLU A O 1
ATOM 547 N N . HIS A 1 71 ? -3.679 6.475 -5.723 1.00 87.06 71 HIS A N 1
ATOM 548 C CA . HIS A 1 71 ? -3.524 5.265 -4.904 1.00 87.06 71 HIS A CA 1
ATOM 549 C C . HIS A 1 71 ? -2.369 5.355 -3.912 1.00 87.06 71 HIS A C 1
ATOM 551 O O . HIS A 1 71 ? -2.528 4.936 -2.767 1.00 87.06 71 HIS A O 1
ATOM 557 N N . MET A 1 72 ? -1.234 5.936 -4.306 1.00 84.12 72 MET A N 1
ATOM 558 C CA . MET A 1 72 ? -0.105 6.142 -3.393 1.00 84.12 72 MET A CA 1
ATOM 559 C C . MET A 1 72 ? -0.488 7.074 -2.243 1.00 84.12 72 MET A C 1
ATOM 561 O O . MET A 1 72 ? -0.249 6.753 -1.081 1.00 84.12 72 MET A O 1
ATOM 565 N N . VAL A 1 73 ? -1.158 8.192 -2.545 1.00 83.69 73 VAL A N 1
ATOM 566 C CA . VAL A 1 73 ? -1.716 9.082 -1.514 1.00 83.69 73 VAL A CA 1
ATOM 567 C C . VAL A 1 73 ? -2.684 8.311 -0.621 1.00 83.69 73 VAL A C 1
ATOM 569 O O . VAL A 1 73 ? -2.634 8.443 0.601 1.0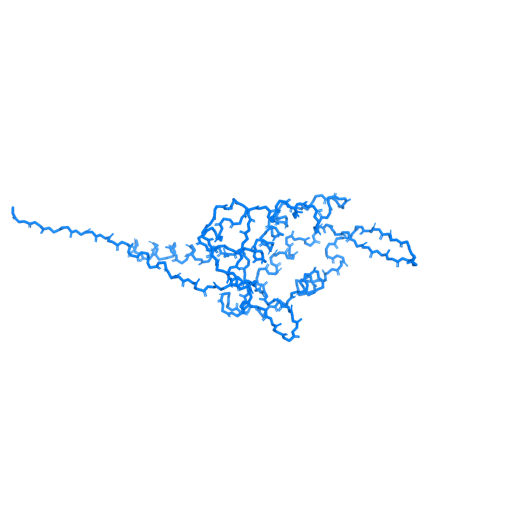0 83.69 73 VAL A O 1
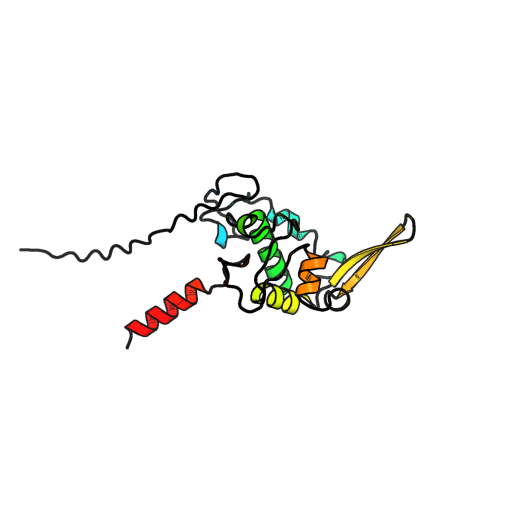ATOM 572 N N . SER A 1 74 ? -3.525 7.460 -1.211 1.00 86.69 74 SER A N 1
ATOM 573 C CA . SER A 1 74 ? -4.466 6.648 -0.452 1.00 86.69 74 SER A CA 1
ATOM 574 C C . SER A 1 74 ? -3.756 5.686 0.514 1.00 86.69 74 SER A C 1
ATOM 576 O O . SER A 1 74 ? -4.053 5.666 1.708 1.00 86.69 74 SER A O 1
ATOM 578 N N . LEU A 1 75 ? -2.764 4.928 0.048 1.00 86.75 75 LEU A N 1
ATOM 579 C CA . LEU A 1 75 ? -1.941 4.053 0.886 1.00 86.75 75 LEU A CA 1
ATOM 580 C C . LEU A 1 75 ? -1.312 4.821 2.064 1.00 86.75 75 LEU A C 1
ATOM 582 O O . LEU A 1 75 ? -1.438 4.396 3.213 1.00 86.75 75 LEU A O 1
ATOM 586 N N . LEU A 1 76 ? -0.714 5.984 1.799 1.00 84.06 76 LEU A N 1
ATOM 587 C CA . LEU A 1 76 ? -0.031 6.809 2.802 1.00 84.06 76 LEU A CA 1
ATOM 588 C C . LEU A 1 76 ? -0.964 7.389 3.857 1.00 84.06 76 LEU A C 1
ATOM 590 O O . LEU A 1 76 ? -0.663 7.365 5.053 1.00 84.06 76 LEU A O 1
ATOM 594 N N . CYS A 1 77 ? -2.110 7.897 3.421 1.00 84.88 77 CYS A N 1
ATOM 595 C CA . CYS A 1 77 ? -3.164 8.334 4.317 1.00 84.88 77 CYS A CA 1
ATOM 596 C C . CYS A 1 77 ? -3.652 7.159 5.176 1.00 84.88 77 CYS A C 1
ATOM 598 O O . CYS A 1 77 ? -3.846 7.324 6.375 1.00 84.88 77 CYS A O 1
ATOM 600 N N . GLY A 1 78 ? -3.811 5.964 4.597 1.00 87.56 78 GLY A N 1
ATOM 601 C CA . GLY A 1 78 ? -4.168 4.759 5.343 1.00 87.56 78 GLY A CA 1
ATOM 602 C C . GLY A 1 78 ? -3.162 4.416 6.436 1.00 87.56 78 GLY A C 1
ATOM 603 O O . GLY A 1 78 ? -3.556 4.214 7.581 1.00 87.56 78 GLY A O 1
ATOM 604 N N . PHE A 1 79 ? -1.876 4.412 6.092 1.00 84.56 79 PHE A N 1
ATOM 605 C CA . PHE A 1 79 ? -0.781 4.152 7.024 1.00 84.56 79 PHE A CA 1
ATOM 606 C C . PHE A 1 79 ? -0.715 5.190 8.152 1.00 84.56 79 PHE A C 1
ATOM 608 O O . PHE A 1 79 ? -0.667 4.848 9.329 1.00 84.56 79 PHE A O 1
ATOM 615 N N . SER A 1 80 ? -0.748 6.473 7.792 1.00 84.56 80 SER A N 1
ATOM 616 C CA . SER A 1 80 ? -0.484 7.565 8.734 1.00 84.56 80 SER A CA 1
ATOM 617 C C . SER A 1 80 ? -1.705 7.948 9.567 1.00 84.56 80 SER A C 1
ATOM 619 O O . SER A 1 80 ? -1.583 8.310 10.735 1.00 84.56 80 SER A O 1
ATOM 621 N N . CYS A 1 81 ? -2.887 7.956 8.952 1.00 86.25 81 CYS A N 1
ATOM 622 C CA . CYS A 1 81 ? -4.064 8.622 9.503 1.00 86.25 81 CYS A CA 1
ATOM 623 C C . CYS A 1 81 ? -5.125 7.648 10.022 1.00 86.25 81 CYS A C 1
ATOM 625 O O . CYS A 1 81 ? -5.963 8.065 10.821 1.00 86.25 81 CYS A O 1
ATOM 627 N N . SER A 1 82 ? -5.108 6.377 9.605 1.00 88.31 82 SER A N 1
ATOM 628 C CA . SER A 1 82 ? -6.140 5.424 10.013 1.00 88.31 82 SER A CA 1
ATOM 629 C C . SER A 1 82 ? -6.029 5.052 11.494 1.00 88.31 82 SER A C 1
ATOM 631 O O . SER A 1 82 ? -5.003 4.514 11.915 1.00 88.31 82 SER A O 1
ATOM 633 N N . PRO A 1 83 ? -7.117 5.177 12.274 1.00 88.06 83 PRO A N 1
ATOM 634 C CA . PRO A 1 83 ? -7.173 4.671 13.645 1.00 88.06 83 PRO A CA 1
ATOM 635 C C . PRO A 1 83 ? -7.311 3.147 13.712 1.00 88.06 83 PRO A C 1
ATOM 637 O O . PRO A 1 83 ? -7.420 2.576 14.790 1.00 88.06 83 PRO A O 1
ATOM 640 N N . ARG A 1 84 ? -7.375 2.473 12.559 1.00 87.38 84 ARG A N 1
ATOM 641 C CA . ARG A 1 84 ? -7.571 1.025 12.456 1.00 87.38 84 ARG A CA 1
ATOM 642 C C . ARG A 1 84 ? -6.386 0.313 11.820 1.00 87.38 84 ARG A C 1
ATOM 644 O O . ARG A 1 84 ? -6.456 -0.899 11.690 1.00 87.38 84 ARG A O 1
ATOM 651 N N . PHE A 1 85 ? -5.334 1.025 11.409 1.00 86.69 85 PHE A N 1
ATOM 652 C CA . PHE A 1 85 ? -4.201 0.426 10.696 1.00 86.69 85 PHE A CA 1
ATOM 653 C C . PHE A 1 85 ? -3.577 -0.739 11.478 1.00 86.69 85 PHE A C 1
ATOM 655 O O . PHE A 1 85 ? -3.444 -1.838 10.945 1.00 86.69 85 PHE A O 1
ATOM 662 N N . GLY A 1 86 ? -3.308 -0.527 12.771 1.00 85.94 86 GLY A N 1
ATOM 663 C CA . GLY A 1 86 ? -2.714 -1.538 13.650 1.00 85.94 86 GLY A CA 1
ATOM 664 C C . GLY A 1 86 ? -3.561 -2.803 13.833 1.00 85.94 86 GLY A C 1
ATOM 665 O O . GLY A 1 86 ? -3.001 -3.859 14.086 1.00 85.94 86 GLY A O 1
ATOM 666 N N . LEU A 1 87 ? -4.883 -2.743 13.619 1.00 88.69 87 LEU A N 1
ATOM 667 C CA . LEU A 1 87 ? -5.766 -3.918 13.731 1.00 88.69 87 LEU A CA 1
ATOM 668 C C . LEU A 1 87 ? -5.510 -4.975 12.650 1.00 88.69 87 LEU A C 1
ATOM 670 O O . LEU A 1 87 ? -5.984 -6.101 12.770 1.00 88.69 87 LEU A O 1
ATOM 674 N N . TYR A 1 88 ? -4.811 -4.603 11.580 1.00 89.81 88 TYR A N 1
ATOM 675 C CA . TYR A 1 88 ? -4.514 -5.489 10.456 1.00 89.81 88 TYR A CA 1
ATOM 676 C C . TYR A 1 88 ? -3.031 -5.850 10.378 1.00 89.81 88 TYR A C 1
ATOM 678 O O . TYR A 1 88 ? -2.616 -6.483 9.405 1.00 89.81 88 TYR A O 1
ATOM 686 N N . LEU A 1 89 ? -2.236 -5.440 11.370 1.00 89.00 89 LEU A N 1
ATOM 687 C CA . LEU A 1 89 ? -0.846 -5.843 11.497 1.00 89.00 89 LEU A CA 1
ATOM 688 C C . LEU A 1 89 ? -0.785 -7.290 11.987 1.00 89.00 89 LEU A C 1
ATOM 690 O O . LEU A 1 89 ? -1.331 -7.632 13.032 1.00 89.00 89 LEU A O 1
ATOM 694 N N . ASN A 1 90 ? -0.112 -8.144 11.230 1.00 88.44 90 ASN A N 1
ATOM 695 C CA . ASN A 1 90 ? 0.236 -9.480 11.677 1.00 88.44 90 ASN A CA 1
ATOM 696 C C . ASN A 1 90 ? 1.489 -9.387 12.556 1.00 88.44 90 ASN A C 1
ATOM 698 O O . ASN A 1 90 ? 2.560 -9.038 12.066 1.00 88.44 90 ASN A O 1
ATOM 702 N N . GLU A 1 91 ? 1.360 -9.707 13.844 1.00 86.19 91 GLU A N 1
ATOM 703 C CA . GLU A 1 91 ? 2.459 -9.616 14.816 1.00 86.19 91 GLU A CA 1
ATOM 704 C C . GLU A 1 91 ? 3.644 -10.532 14.479 1.00 86.19 91 GLU A C 1
ATOM 706 O O . GLU A 1 91 ? 4.783 -10.207 14.800 1.00 86.19 91 GLU A O 1
ATOM 711 N N . THR A 1 92 ? 3.404 -11.660 13.802 1.00 87.88 92 THR A N 1
ATOM 712 C CA . THR A 1 92 ? 4.464 -12.598 13.410 1.00 87.88 92 THR A CA 1
ATOM 713 C C . THR A 1 92 ? 5.261 -12.096 12.212 1.00 87.88 92 THR A C 1
ATOM 715 O O . THR A 1 92 ? 6.483 -12.205 12.204 1.00 87.88 92 THR A O 1
ATOM 718 N N . SER A 1 93 ? 4.591 -11.566 11.184 1.00 87.69 93 SER A N 1
ATOM 719 C CA . SER A 1 93 ? 5.281 -11.080 9.981 1.00 87.69 93 SER A CA 1
ATOM 720 C C . SER A 1 93 ? 5.704 -9.614 10.089 1.00 87.69 93 SER A C 1
ATOM 722 O O . SER A 1 93 ? 6.531 -9.160 9.301 1.00 87.69 93 SER A O 1
ATOM 724 N N . GLY A 1 94 ? 5.131 -8.856 11.028 1.00 87.81 94 GLY A N 1
ATOM 725 C CA . GLY A 1 94 ? 5.252 -7.400 11.080 1.00 87.81 94 GLY A CA 1
ATOM 726 C C . GLY A 1 94 ? 4.633 -6.707 9.862 1.00 87.81 94 GLY A C 1
ATOM 727 O O . GLY A 1 94 ? 4.928 -5.539 9.612 1.00 87.81 94 GLY A O 1
ATOM 728 N N . ARG A 1 95 ? 3.800 -7.410 9.080 1.00 91.56 95 ARG A N 1
ATOM 729 C CA . ARG A 1 95 ? 3.181 -6.893 7.853 1.00 91.56 95 ARG A CA 1
ATOM 730 C C . ARG A 1 95 ? 1.703 -6.634 8.041 1.00 91.56 95 ARG A C 1
ATOM 732 O O . ARG A 1 95 ? 0.998 -7.387 8.712 1.00 91.56 95 ARG A O 1
ATOM 739 N N . VAL A 1 96 ? 1.216 -5.579 7.401 1.00 91.25 96 VAL A N 1
ATOM 740 C CA . VAL A 1 96 ? -0.218 -5.298 7.355 1.00 91.25 96 VAL A CA 1
ATOM 741 C C . VAL A 1 96 ? -0.880 -6.103 6.252 1.00 91.25 96 VAL A C 1
ATOM 743 O O . VAL A 1 96 ? -0.392 -6.133 5.126 1.00 91.25 96 VAL A O 1
ATOM 746 N N . LYS A 1 97 ? -2.014 -6.728 6.577 1.00 94.31 97 LYS A N 1
ATOM 747 C CA . LYS A 1 97 ? -2.841 -7.459 5.620 1.00 94.31 97 LYS A CA 1
ATOM 748 C C . LYS A 1 97 ? -3.849 -6.526 4.950 1.00 94.31 97 LYS A C 1
ATOM 750 O O . LYS A 1 97 ? -4.770 -6.030 5.600 1.00 94.31 97 LYS A O 1
ATOM 755 N N . VAL A 1 98 ? -3.714 -6.322 3.644 1.00 93.75 98 VAL A N 1
ATOM 756 C CA . VAL A 1 98 ? -4.561 -5.435 2.834 1.00 93.75 98 VAL A CA 1
ATOM 757 C C . VAL A 1 98 ? -5.568 -6.217 1.992 1.00 93.75 98 VAL A C 1
ATOM 759 O O . VAL A 1 98 ? -5.376 -7.395 1.698 1.00 93.75 98 VAL A O 1
ATOM 762 N N . CYS A 1 99 ? -6.681 -5.590 1.614 1.00 94.31 99 CYS A N 1
ATOM 763 C CA . CYS A 1 99 ? -7.720 -6.261 0.836 1.00 94.31 99 CYS A CA 1
ATOM 764 C C . CYS A 1 99 ? -7.302 -6.476 -0.623 1.00 94.31 99 CYS A C 1
ATOM 766 O O . CYS A 1 99 ? -6.861 -5.534 -1.282 1.00 94.31 99 CYS A O 1
ATOM 768 N N . HIS A 1 100 ? -7.546 -7.682 -1.148 1.00 94.06 100 HIS A N 1
ATOM 769 C CA . HIS A 1 100 ? -7.194 -8.071 -2.517 1.00 94.06 100 HIS A CA 1
ATOM 770 C C . HIS A 1 100 ? -7.684 -7.078 -3.575 1.00 94.06 100 HIS A C 1
ATOM 772 O O . HIS A 1 100 ? -6.887 -6.580 -4.355 1.00 94.06 100 HIS A O 1
ATOM 778 N N . ASN A 1 101 ? -8.971 -6.715 -3.564 1.00 91.56 101 ASN A N 1
ATOM 779 C CA . ASN A 1 101 ? -9.540 -5.823 -4.584 1.00 91.56 101 ASN A CA 1
ATOM 780 C C . ASN A 1 101 ? -8.871 -4.443 -4.621 1.00 91.56 101 ASN A C 1
ATOM 782 O O . ASN A 1 101 ? -8.747 -3.837 -5.684 1.00 91.56 101 ASN A O 1
ATOM 786 N N . TRP A 1 102 ? -8.450 -3.938 -3.460 1.00 91.31 102 TRP A N 1
ATOM 787 C CA . TRP A 1 102 ? -7.741 -2.668 -3.383 1.00 91.31 102 TRP A CA 1
ATOM 788 C C . TRP A 1 102 ? -6.297 -2.814 -3.880 1.00 91.31 102 TRP A C 1
ATOM 790 O O . TRP A 1 102 ? -5.870 -2.025 -4.722 1.00 91.31 102 TRP A O 1
ATOM 800 N N . ALA A 1 103 ? -5.594 -3.868 -3.450 1.00 93.69 103 ALA A N 1
ATOM 801 C CA . ALA A 1 103 ? -4.241 -4.171 -3.911 1.00 93.69 103 ALA A CA 1
ATOM 802 C C . ALA A 1 103 ? -4.178 -4.393 -5.431 1.00 93.69 103 ALA A C 1
ATOM 804 O O . ALA A 1 103 ? -3.361 -3.778 -6.117 1.00 93.69 103 ALA A O 1
ATOM 805 N N . PHE A 1 104 ? -5.100 -5.196 -5.969 1.00 94.88 104 PHE A N 1
ATOM 806 C CA . PHE A 1 104 ? -5.251 -5.450 -7.398 1.00 94.88 104 PHE A CA 1
ATOM 807 C C . PHE A 1 104 ? -5.468 -4.155 -8.176 1.00 94.88 104 PHE A C 1
ATOM 809 O O . PHE A 1 104 ? -4.762 -3.894 -9.148 1.00 94.88 104 PHE A O 1
ATOM 816 N N . LYS A 1 105 ? -6.410 -3.308 -7.738 1.00 92.94 105 LYS A N 1
ATOM 817 C CA . LYS A 1 105 ? -6.693 -2.042 -8.422 1.00 92.94 105 LYS A CA 1
ATOM 818 C C . LYS A 1 105 ? -5.481 -1.111 -8.416 1.00 92.94 105 LYS A C 1
ATOM 820 O O . LYS A 1 105 ? -5.17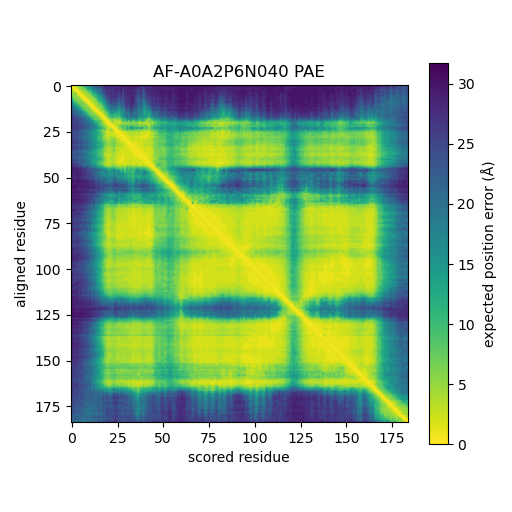1 -0.520 -9.448 1.00 92.94 105 LYS A O 1
ATOM 825 N N . MET A 1 106 ? -4.798 -0.998 -7.279 1.00 91.94 106 MET A N 1
ATOM 826 C CA . MET A 1 106 ? -3.601 -0.173 -7.158 1.00 91.94 106 MET A CA 1
ATOM 827 C C . MET A 1 106 ? -2.482 -0.675 -8.073 1.00 91.94 106 MET A C 1
ATOM 829 O O . MET A 1 106 ? -1.946 0.111 -8.848 1.00 91.94 106 MET A O 1
ATOM 833 N N . TRP A 1 107 ? -2.167 -1.973 -8.051 1.00 93.69 107 TRP A N 1
ATOM 834 C CA . TRP A 1 107 ? -1.181 -2.552 -8.966 1.00 93.69 107 TRP A CA 1
ATOM 835 C C . TRP A 1 107 ? -1.579 -2.339 -10.427 1.00 93.69 107 TRP A C 1
ATOM 837 O O . TRP A 1 107 ? -0.769 -1.865 -11.217 1.00 93.69 107 TRP A O 1
ATOM 847 N N . TYR A 1 108 ? -2.832 -2.619 -10.790 1.00 94.00 108 TYR A N 1
ATOM 848 C CA . TYR A 1 108 ? -3.318 -2.480 -12.160 1.00 94.00 108 TYR A CA 1
ATOM 849 C C . TYR A 1 108 ? -3.167 -1.048 -12.689 1.00 94.00 108 TYR A C 1
ATOM 851 O O . TYR A 1 108 ? -2.693 -0.858 -13.810 1.00 94.00 108 TYR A O 1
ATOM 859 N N . ASP A 1 109 ? -3.527 -0.053 -11.872 1.00 90.94 109 ASP A N 1
ATOM 860 C CA . ASP A 1 109 ? -3.431 1.366 -12.223 1.00 90.94 109 ASP A CA 1
ATOM 861 C C . ASP A 1 109 ? -1.970 1.871 -12.191 1.00 90.94 109 ASP A C 1
ATOM 863 O O . ASP A 1 109 ? -1.635 2.828 -12.890 1.00 90.94 109 ASP A O 1
ATOM 867 N N . CYS A 1 110 ? -1.086 1.220 -11.424 1.00 89.56 110 CYS A N 1
ATOM 868 C CA . CYS A 1 110 ? 0.325 1.590 -11.275 1.00 89.56 110 CYS A CA 1
ATOM 869 C C . CYS A 1 110 ? 1.306 0.813 -12.161 1.00 89.56 110 CYS A C 1
ATOM 871 O O . CYS A 1 110 ? 2.426 1.274 -12.344 1.00 89.56 110 CYS A O 1
ATOM 873 N N . LYS A 1 111 ? 0.943 -0.335 -12.745 1.00 92.56 111 LYS A N 1
ATOM 874 C CA . LYS A 1 111 ? 1.899 -1.254 -13.400 1.00 92.56 111 LYS A CA 1
ATOM 875 C C . LYS A 1 111 ? 2.714 -0.643 -14.549 1.00 92.56 111 LYS A C 1
ATOM 877 O O . LYS A 1 111 ? 3.760 -1.178 -14.907 1.00 92.56 111 LYS A O 1
ATOM 882 N N . GLN A 1 112 ? 2.235 0.454 -15.139 1.00 89.75 112 GLN A N 1
ATOM 883 C CA . GLN A 1 112 ? 2.919 1.196 -16.207 1.00 89.75 112 GLN A CA 1
ATOM 884 C C . GLN A 1 112 ? 3.755 2.384 -15.709 1.00 89.75 112 GLN A C 1
ATOM 886 O O . GLN A 1 112 ? 4.491 2.966 -16.501 1.00 89.75 112 GLN A O 1
ATOM 891 N N . ALA A 1 113 ? 3.642 2.752 -14.431 1.00 86.94 113 ALA A N 1
ATOM 892 C CA . ALA A 1 113 ? 4.494 3.760 -13.816 1.00 86.94 113 ALA A CA 1
ATOM 893 C C . ALA A 1 113 ? 5.902 3.201 -13.579 1.00 86.94 113 ALA A C 1
ATOM 895 O O . ALA A 1 113 ? 6.102 1.983 -13.534 1.00 86.94 113 ALA A O 1
ATOM 896 N N . PHE A 1 114 ? 6.870 4.101 -13.427 1.00 84.00 114 PHE A N 1
ATOM 897 C CA . PHE A 1 114 ? 8.266 3.753 -13.209 1.00 84.00 114 PHE A CA 1
ATOM 898 C C . PHE A 1 114 ? 8.650 3.910 -11.739 1.00 84.00 114 PHE A C 1
ATOM 900 O O . PHE A 1 114 ? 8.194 4.825 -11.057 1.00 84.00 114 PHE A O 1
ATOM 907 N N . VAL A 1 115 ? 9.514 3.019 -11.265 1.00 78.06 115 VAL A N 1
ATOM 908 C CA . VAL A 1 115 ? 10.140 3.072 -9.944 1.00 78.06 115 VAL A CA 1
ATOM 909 C C . VAL A 1 115 ? 11.650 3.102 -10.112 1.00 78.06 115 VAL A C 1
ATOM 911 O O . VAL A 1 115 ? 12.204 2.391 -10.955 1.00 78.06 115 VAL A O 1
ATOM 914 N N . LYS A 1 116 ? 12.320 3.915 -9.295 1.00 75.06 116 LYS A N 1
ATOM 915 C CA . LYS A 1 116 ? 13.777 3.910 -9.205 1.00 75.06 116 LYS A CA 1
ATOM 916 C C . LYS A 1 116 ? 14.202 2.724 -8.354 1.00 75.06 116 LYS A C 1
ATOM 918 O O . LYS A 1 116 ? 13.728 2.551 -7.233 1.00 75.06 116 LYS A O 1
ATOM 923 N N . THR A 1 117 ? 15.092 1.901 -8.879 1.00 68.56 117 THR A N 1
ATOM 924 C CA . THR A 1 117 ? 15.761 0.866 -8.097 1.00 68.56 117 THR A CA 1
ATOM 925 C C . THR A 1 117 ? 17.227 1.200 -7.984 1.00 68.56 117 THR A C 1
ATOM 927 O O . THR A 1 117 ? 17.897 1.412 -8.996 1.00 68.56 117 THR A O 1
ATOM 930 N N . GLU A 1 118 ? 17.726 1.227 -6.755 1.00 70.31 118 GLU A N 1
ATOM 931 C CA . GLU A 1 118 ? 19.157 1.295 -6.515 1.00 70.31 118 GLU A CA 1
ATOM 932 C C . GLU A 1 118 ? 19.755 -0.091 -6.740 1.00 70.31 118 GLU A C 1
ATOM 934 O O . GLU A 1 118 ? 19.365 -1.069 -6.105 1.00 70.31 118 GLU A O 1
ATOM 939 N N . THR A 1 119 ? 20.685 -0.173 -7.685 1.00 60.50 119 THR A N 1
ATOM 940 C CA . THR A 1 119 ? 21.554 -1.332 -7.856 1.00 60.50 119 THR A CA 1
ATOM 941 C C . THR A 1 119 ? 22.936 -0.929 -7.373 1.00 60.50 119 THR A C 1
ATOM 943 O O . THR A 1 119 ? 23.571 -0.052 -7.962 1.00 60.50 119 THR A O 1
ATOM 946 N N . SER A 1 120 ? 23.404 -1.547 -6.294 1.00 52.38 120 SER A N 1
ATOM 947 C CA . SER A 1 120 ? 24.759 -1.327 -5.789 1.00 52.38 120 SER A CA 1
ATOM 948 C C . SER A 1 120 ? 25.713 -2.325 -6.440 1.00 52.38 120 SER A C 1
ATOM 950 O O . SER A 1 120 ? 25.550 -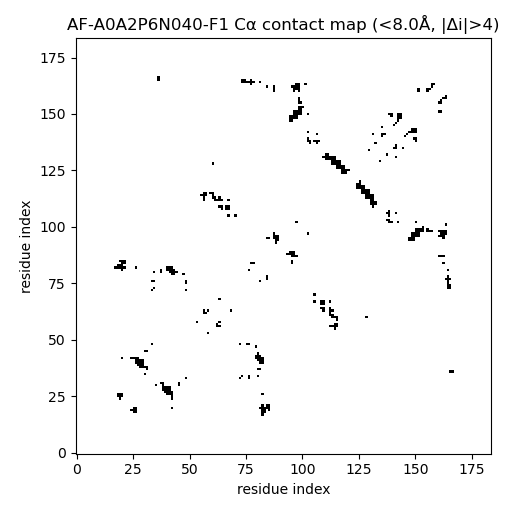3.536 -6.290 1.00 52.38 120 SER A O 1
ATOM 952 N N . VAL A 1 121 ? 26.725 -1.831 -7.157 1.00 52.09 121 VAL A N 1
ATOM 953 C CA . VAL A 1 121 ? 27.853 -2.644 -7.640 1.00 52.09 121 VAL A CA 1
ATOM 954 C C . VAL A 1 121 ? 29.106 -2.155 -6.917 1.00 52.09 121 VAL A C 1
ATOM 956 O O . VAL A 1 121 ? 29.666 -1.109 -7.243 1.00 52.09 121 VAL A O 1
ATOM 959 N N . GLY A 1 122 ? 29.517 -2.884 -5.875 1.00 70.19 122 GLY A N 1
ATOM 960 C CA . GLY A 1 122 ? 30.533 -2.406 -4.932 1.00 70.19 122 GLY A CA 1
ATOM 961 C C . GLY A 1 122 ? 30.012 -1.229 -4.097 1.00 70.19 122 GLY A C 1
ATOM 962 O O . GLY A 1 122 ? 28.927 -1.317 -3.533 1.00 70.19 122 GLY A O 1
ATOM 963 N N . ASN A 1 123 ? 30.763 -0.121 -4.047 1.00 62.62 123 ASN A N 1
ATOM 964 C CA . ASN A 1 123 ? 30.379 1.117 -3.341 1.00 62.62 123 ASN A CA 1
ATOM 965 C C . ASN A 1 123 ? 29.664 2.145 -4.243 1.00 62.62 123 ASN A C 1
ATOM 967 O O . ASN A 1 123 ? 29.510 3.301 -3.854 1.00 62.62 123 ASN A O 1
ATOM 971 N N . ILE A 1 124 ? 29.287 1.763 -5.467 1.00 48.25 124 ILE A N 1
ATOM 972 C CA . ILE A 1 124 ? 28.653 2.661 -6.437 1.00 48.25 124 ILE A CA 1
ATOM 973 C C . ILE A 1 124 ? 27.180 2.278 -6.570 1.00 48.25 124 ILE A C 1
ATOM 975 O O . ILE A 1 124 ? 26.861 1.147 -6.944 1.00 48.25 124 ILE A O 1
ATOM 979 N N . ASN A 1 125 ? 26.295 3.235 -6.286 1.00 60.78 125 ASN A N 1
ATOM 980 C CA . ASN A 1 125 ? 24.853 3.091 -6.461 1.00 60.78 125 ASN A CA 1
ATOM 981 C C . ASN A 1 125 ? 24.450 3.604 -7.846 1.00 60.78 125 ASN A C 1
ATOM 983 O O . ASN A 1 125 ? 24.562 4.795 -8.137 1.00 60.78 125 ASN A O 1
ATOM 987 N N . PHE A 1 126 ? 23.954 2.704 -8.690 1.00 61.84 126 PHE A N 1
ATOM 988 C CA . PHE A 1 126 ? 23.313 3.047 -9.954 1.00 61.84 126 PHE A CA 1
ATOM 989 C C . PHE A 1 126 ? 21.798 3.051 -9.745 1.00 61.84 126 PHE A C 1
ATOM 991 O O . PHE A 1 126 ? 21.212 2.030 -9.389 1.00 61.84 126 PHE A O 1
ATOM 998 N N . GLY A 1 127 ? 21.152 4.199 -9.952 1.00 70.00 127 GLY A N 1
ATOM 999 C CA . GLY A 1 127 ? 19.694 4.282 -9.998 1.00 70.00 127 GLY A CA 1
ATOM 1000 C C . GLY A 1 127 ? 19.202 3.997 -11.412 1.00 70.00 127 GLY A C 1
ATOM 1001 O O . GLY A 1 127 ? 19.507 4.767 -12.319 1.00 70.00 127 GLY A O 1
ATOM 1002 N N . ALA A 1 128 ? 18.444 2.919 -11.601 1.00 78.12 128 ALA A N 1
ATOM 1003 C CA . ALA A 1 128 ? 17.764 2.630 -12.862 1.00 78.12 128 ALA A CA 1
ATOM 1004 C C . ALA A 1 128 ? 16.246 2.727 -12.681 1.00 78.12 128 ALA A C 1
ATOM 1006 O O . ALA A 1 128 ? 15.705 2.350 -11.640 1.00 78.12 128 ALA A O 1
ATOM 1007 N N . CYS A 1 129 ? 15.564 3.254 -13.695 1.00 82.50 129 CYS A N 1
ATOM 1008 C CA . CYS A 1 129 ? 14.111 3.363 -13.721 1.00 82.50 129 CYS A CA 1
ATOM 1009 C C . CYS A 1 129 ? 13.520 2.141 -14.423 1.00 82.50 129 CYS A C 1
ATOM 1011 O O . CYS A 1 129 ? 13.780 1.919 -15.604 1.00 82.50 129 CYS A O 1
ATOM 1013 N N . HIS A 1 130 ? 12.695 1.379 -13.712 1.00 84.56 130 HIS A N 1
ATOM 1014 C CA . HIS A 1 130 ? 12.005 0.203 -14.246 1.00 84.56 130 HIS A CA 1
ATOM 1015 C C . HIS A 1 130 ? 10.502 0.402 -14.164 1.00 84.56 130 HIS A C 1
ATOM 1017 O O . HIS A 1 130 ? 10.024 1.031 -13.217 1.00 84.56 130 HIS A O 1
ATOM 1023 N N . ARG A 1 131 ? 9.734 -0.149 -15.112 1.00 88.69 131 ARG A N 1
ATOM 1024 C CA . ARG A 1 131 ? 8.279 -0.175 -14.936 1.00 88.69 131 ARG A CA 1
ATOM 1025 C C . ARG A 1 131 ? 7.949 -1.051 -13.736 1.00 88.69 131 ARG A C 1
ATOM 1027 O O . ARG A 1 131 ? 8.599 -2.066 -13.493 1.00 88.69 131 ARG A O 1
ATOM 1034 N N . ILE A 1 132 ? 6.886 -0.701 -13.021 1.00 88.75 132 ILE A N 1
ATOM 1035 C CA . ILE A 1 132 ? 6.373 -1.523 -11.921 1.00 88.75 132 ILE A CA 1
ATOM 1036 C C . ILE A 1 132 ? 6.077 -2.947 -12.404 1.00 88.75 132 ILE A C 1
ATOM 1038 O O . ILE A 1 132 ? 6.417 -3.886 -11.701 1.00 88.75 132 ILE A O 1
ATOM 1042 N N . SER A 1 133 ? 5.522 -3.120 -13.608 1.00 93.50 133 SER A N 1
ATOM 1043 C CA . SER A 1 133 ? 5.274 -4.447 -14.203 1.00 93.50 133 SER A CA 1
ATOM 1044 C C . SER A 1 133 ? 6.532 -5.246 -14.540 1.00 93.50 133 SER A C 1
ATOM 1046 O O . SER A 1 133 ? 6.461 -6.471 -14.557 1.00 93.50 133 SER A O 1
ATOM 1048 N N . ASP A 1 134 ? 7.668 -4.589 -14.783 1.00 91.69 134 ASP A N 1
ATOM 1049 C CA . ASP A 1 134 ? 8.933 -5.285 -15.050 1.00 91.69 134 ASP A CA 1
ATOM 1050 C C . ASP A 1 134 ? 9.547 -5.824 -13.750 1.00 91.69 134 ASP A C 1
ATOM 1052 O O . ASP A 1 134 ? 10.264 -6.822 -13.761 1.00 91.69 134 ASP A O 1
ATOM 1056 N N . LYS A 1 135 ? 9.269 -5.155 -12.622 1.00 88.06 135 LYS A N 1
ATOM 1057 C CA . LYS A 1 135 ? 9.796 -5.512 -11.300 1.00 88.06 135 LYS A CA 1
ATOM 1058 C C . LYS A 1 135 ? 8.860 -6.411 -10.496 1.00 88.06 135 LYS A C 1
ATOM 1060 O O . LYS A 1 135 ? 9.339 -7.266 -9.760 1.00 88.06 135 LYS A O 1
ATOM 1065 N N . TYR A 1 136 ? 7.555 -6.189 -10.605 1.00 92.62 136 TYR A N 1
ATOM 1066 C CA . TYR A 1 136 ? 6.538 -6.850 -9.798 1.00 92.62 136 TYR A CA 1
ATOM 1067 C C . TYR A 1 136 ? 5.496 -7.507 -10.698 1.00 92.62 136 TYR A C 1
ATOM 1069 O O . TYR A 1 136 ? 4.736 -6.844 -11.412 1.00 92.62 136 TYR A O 1
ATOM 1077 N N . SER A 1 137 ? 5.450 -8.831 -10.621 1.00 94.88 137 SER A N 1
ATOM 1078 C CA . SER A 1 137 ? 4.676 -9.693 -11.516 1.00 94.88 137 SER A CA 1
ATOM 1079 C C . SER A 1 137 ? 3.156 -9.548 -11.370 1.00 94.88 137 SER A C 1
ATOM 1081 O O . SER A 1 137 ? 2.421 -9.717 -12.343 1.00 94.88 137 SER A O 1
ATOM 1083 N N . ASN A 1 138 ? 2.675 -9.238 -10.166 1.00 96.25 138 ASN A N 1
ATOM 1084 C CA . ASN A 1 138 ? 1.260 -9.090 -9.820 1.00 96.25 138 ASN A CA 1
ATOM 1085 C C . ASN A 1 138 ? 1.100 -8.257 -8.533 1.00 96.25 138 ASN A C 1
ATOM 1087 O O . ASN A 1 138 ? 2.079 -7.785 -7.950 1.00 96.25 138 ASN A O 1
ATOM 1091 N N . GLU A 1 139 ? -0.136 -8.077 -8.071 1.00 95.50 139 GLU A N 1
ATOM 1092 C CA . GLU A 1 139 ? -0.460 -7.320 -6.863 1.00 95.50 139 GLU A CA 1
ATOM 1093 C C . GLU A 1 139 ? 0.105 -7.922 -5.572 1.00 95.50 139 GLU A C 1
ATOM 1095 O O . GLU A 1 139 ? 0.452 -7.167 -4.665 1.00 95.50 139 GLU A O 1
ATOM 1100 N N . TYR A 1 140 ? 0.246 -9.249 -5.480 1.00 96.50 140 TYR A N 1
ATOM 1101 C CA . TYR A 1 140 ? 0.850 -9.888 -4.309 1.00 96.50 140 TYR A CA 1
ATOM 1102 C C . TYR A 1 140 ? 2.327 -9.521 -4.212 1.00 96.50 140 TYR A C 1
ATOM 1104 O O . TYR A 1 140 ? 2.779 -9.041 -3.177 1.00 96.50 140 TYR A O 1
ATOM 1112 N N . ASP A 1 141 ? 3.059 -9.693 -5.309 1.00 94.69 141 ASP A N 1
ATOM 1113 C CA . ASP A 1 141 ? 4.477 -9.354 -5.421 1.00 94.69 141 ASP A CA 1
ATOM 1114 C C . ASP A 1 141 ? 4.717 -7.855 -5.164 1.00 94.69 141 ASP A C 1
ATOM 1116 O O . ASP A 1 141 ? 5.563 -7.476 -4.354 1.00 94.69 141 ASP A O 1
ATOM 1120 N N . PHE A 1 142 ? 3.888 -6.991 -5.758 1.00 93.12 142 PHE A N 1
ATOM 1121 C CA . PHE A 1 142 ? 3.986 -5.544 -5.580 1.00 93.12 142 PHE A CA 1
ATOM 1122 C C . PHE A 1 142 ? 3.791 -5.100 -4.127 1.00 93.12 142 PHE A C 1
ATOM 1124 O O . PHE A 1 142 ? 4.539 -4.253 -3.643 1.00 93.12 142 PHE A O 1
ATOM 1131 N N . PHE A 1 143 ? 2.829 -5.673 -3.402 1.00 92.56 143 PHE A N 1
ATOM 1132 C CA . PHE A 1 143 ? 2.605 -5.313 -2.000 1.00 92.56 143 PHE A CA 1
ATOM 1133 C C . PHE A 1 143 ? 3.608 -5.966 -1.050 1.00 92.56 143 PHE A C 1
ATOM 1135 O O . PHE A 1 143 ? 4.116 -5.286 -0.156 1.00 92.56 143 PHE A O 1
ATOM 1142 N N . ILE A 1 144 ? 3.958 -7.235 -1.267 1.00 92.19 144 ILE A N 1
ATOM 1143 C CA . ILE A 1 144 ? 4.908 -7.957 -0.414 1.00 92.19 144 ILE A CA 1
ATOM 1144 C C . ILE A 1 144 ? 6.308 -7.359 -0.550 1.00 92.19 144 ILE A C 1
ATOM 1146 O O . ILE A 1 144 ? 6.928 -7.032 0.460 1.00 92.19 144 ILE A O 1
ATOM 1150 N N . ASN A 1 145 ? 6.795 -7.178 -1.777 1.00 87.31 145 ASN A N 1
ATOM 1151 C CA . ASN A 1 145 ? 8.170 -6.748 -2.026 1.00 87.31 145 ASN A CA 1
ATOM 1152 C C . ASN A 1 145 ? 8.305 -5.229 -2.192 1.00 87.31 145 ASN A C 1
ATOM 1154 O O . ASN A 1 145 ? 9.376 -4.687 -1.930 1.00 87.31 145 ASN A O 1
ATOM 1158 N N . GLY A 1 146 ? 7.244 -4.530 -2.605 1.00 85.44 146 GLY A N 1
ATOM 1159 C CA . GLY A 1 146 ? 7.258 -3.071 -2.756 1.00 85.44 146 GLY A CA 1
ATOM 1160 C C . GLY A 1 146 ? 6.890 -2.307 -1.483 1.00 85.44 146 GLY A C 1
ATOM 1161 O O . GLY A 1 146 ? 7.447 -1.240 -1.240 1.00 85.44 146 GLY A O 1
ATOM 1162 N N . PHE A 1 147 ? 5.987 -2.846 -0.655 1.00 87.31 147 PHE A N 1
ATOM 1163 C CA . PHE A 1 147 ? 5.468 -2.152 0.534 1.00 87.31 147 PHE A CA 1
ATOM 1164 C C . PHE A 1 147 ? 5.602 -2.939 1.840 1.00 87.31 147 PHE A C 1
ATOM 1166 O O . PHE A 1 147 ? 5.214 -2.425 2.889 1.00 87.31 147 PHE A O 1
ATOM 1173 N N . ASN A 1 148 ? 6.140 -4.164 1.804 1.00 89.38 148 ASN A N 1
ATOM 1174 C CA . ASN A 1 148 ? 6.191 -5.066 2.956 1.00 89.38 148 ASN A CA 1
ATOM 1175 C C . ASN A 1 148 ? 4.797 -5.293 3.584 1.00 89.38 148 ASN A C 1
ATOM 1177 O O . ASN A 1 148 ? 4.612 -5.220 4.799 1.00 89.38 148 ASN A O 1
ATOM 1181 N N . MET A 1 149 ? 3.797 -5.540 2.735 1.00 92.94 149 MET A N 1
ATOM 1182 C CA . MET A 1 149 ? 2.404 -5.790 3.117 1.00 92.94 149 MET A CA 1
ATOM 1183 C C . MET A 1 149 ? 1.918 -7.129 2.562 1.00 92.94 149 MET A C 1
ATOM 1185 O O . MET A 1 149 ? 2.274 -7.516 1.453 1.00 92.94 149 MET A O 1
ATOM 1189 N N . ASP A 1 150 ? 1.068 -7.821 3.317 1.00 95.25 150 ASP A N 1
ATOM 1190 C CA . ASP A 1 150 ? 0.426 -9.055 2.864 1.00 95.25 150 ASP A CA 1
ATOM 1191 C C . ASP A 1 150 ? -0.895 -8.721 2.158 1.00 95.25 150 ASP A C 1
ATOM 1193 O O . ASP A 1 150 ? -1.609 -7.801 2.555 1.00 95.25 150 ASP A O 1
ATOM 1197 N N . VAL A 1 151 ? -1.275 -9.496 1.144 1.00 95.38 151 VAL A N 1
ATOM 1198 C CA . VAL A 1 151 ? -2.569 -9.345 0.459 1.00 95.38 151 VAL A CA 1
ATOM 1199 C C . VAL A 1 151 ? -3.501 -10.471 0.899 1.00 95.38 151 VAL A C 1
ATOM 1201 O O . VAL A 1 151 ? -3.151 -11.649 0.839 1.00 95.38 151 VAL A O 1
ATOM 1204 N N . ALA A 1 152 ? -4.694 -10.118 1.376 1.00 94.31 152 ALA A N 1
ATOM 1205 C CA . ALA A 1 152 ? -5.719 -11.084 1.753 1.00 94.31 152 ALA A CA 1
ATOM 1206 C C . ALA A 1 152 ? -6.252 -11.858 0.532 1.00 94.31 152 ALA A C 1
ATOM 1208 O O . ALA A 1 152 ? -6.033 -11.472 -0.614 1.00 94.31 152 ALA A O 1
ATOM 1209 N N . GLY A 1 153 ? -6.991 -12.945 0.767 1.00 91.88 153 GLY A N 1
ATOM 1210 C CA . GLY A 1 153 ? -7.686 -13.654 -0.311 1.00 91.88 153 GLY A CA 1
ATOM 1211 C C . GLY A 1 153 ? -8.772 -12.792 -0.984 1.00 91.88 153 GLY A C 1
ATOM 1212 O O . GLY A 1 153 ? -9.262 -11.835 -0.377 1.00 91.88 153 GLY A O 1
ATOM 1213 N N . PRO A 1 154 ? -9.205 -13.143 -2.209 1.00 87.88 154 PRO A N 1
ATOM 1214 C CA . PRO A 1 154 ? -10.169 -12.361 -2.995 1.00 87.88 154 PRO A CA 1
ATOM 1215 C C . PRO A 1 154 ? -11.547 -12.199 -2.332 1.00 87.88 154 PRO A C 1
ATOM 1217 O O . PRO A 1 154 ? -12.278 -11.263 -2.648 1.00 87.88 154 PRO A O 1
ATOM 1220 N N . HIS A 1 155 ? -11.896 -13.076 -1.388 1.00 87.06 155 HIS A N 1
ATOM 1221 C CA . HIS A 1 155 ? -13.174 -13.055 -0.668 1.00 87.06 155 HIS A CA 1
ATOM 1222 C C . HIS A 1 155 ? -13.089 -12.461 0.746 1.00 87.06 155 HIS A C 1
ATOM 1224 O O . HIS A 1 155 ? -14.076 -12.502 1.476 1.00 87.06 155 HIS A O 1
ATOM 1230 N N . ALA A 1 156 ? -11.935 -11.910 1.139 1.00 85.94 156 ALA A N 1
ATOM 1231 C CA . ALA A 1 156 ? -11.768 -11.320 2.462 1.00 85.94 156 ALA A CA 1
ATOM 1232 C C . ALA A 1 156 ? -12.653 -10.075 2.642 1.00 85.94 156 ALA A C 1
ATOM 1234 O O . ALA A 1 156 ? -12.674 -9.163 1.809 1.00 85.94 156 ALA A O 1
ATOM 1235 N N . LEU A 1 157 ? -13.366 -10.016 3.763 1.00 82.06 157 LEU A N 1
ATOM 1236 C CA . LEU A 1 157 ? -14.270 -8.929 4.103 1.00 82.06 157 LEU A CA 1
ATOM 1237 C C . LEU A 1 157 ? -13.486 -7.692 4.558 1.00 82.06 157 LEU A C 1
ATOM 1239 O O . LEU A 1 157 ? -12.863 -7.670 5.627 1.00 82.06 157 LEU A O 1
ATOM 1243 N N . ALA A 1 158 ? -13.573 -6.622 3.766 1.00 80.06 158 ALA A N 1
ATOM 1244 C CA . ALA A 1 158 ? -12.971 -5.335 4.093 1.00 80.06 158 ALA A CA 1
ATOM 1245 C C . ALA A 1 158 ? -13.464 -4.814 5.448 1.00 80.06 158 ALA A C 1
ATOM 1247 O O . ALA A 1 158 ? -14.660 -4.820 5.746 1.00 80.06 158 ALA A O 1
ATOM 1248 N N . GLY A 1 159 ? -12.535 -4.353 6.286 1.00 74.81 159 GLY A N 1
ATOM 1249 C CA . GLY A 1 159 ? -12.879 -3.846 7.611 1.00 74.81 159 GLY A CA 1
ATOM 1250 C C . GLY A 1 159 ? -13.052 -4.924 8.690 1.00 74.81 159 GLY A C 1
ATOM 1251 O O . GLY A 1 159 ? -13.275 -4.563 9.848 1.00 74.81 159 GLY A O 1
ATOM 1252 N N . LYS A 1 160 ? -12.973 -6.212 8.325 1.00 81.25 160 LYS A N 1
ATOM 1253 C CA . LYS A 1 160 ? -12.971 -7.357 9.249 1.00 81.25 160 LYS A CA 1
ATOM 1254 C C . LYS A 1 160 ? -11.687 -8.169 9.130 1.00 81.25 160 LYS A C 1
ATOM 1256 O O . LYS A 1 160 ? -11.023 -8.399 10.128 1.00 81.25 160 LYS A O 1
ATOM 1261 N N . GLU A 1 161 ? -11.334 -8.564 7.911 1.00 87.19 161 GLU A N 1
ATOM 1262 C CA . GLU A 1 161 ? -10.232 -9.499 7.645 1.00 87.19 161 GLU A CA 1
ATOM 1263 C C . GLU A 1 161 ? -9.032 -8.830 6.969 1.00 87.19 161 GLU A C 1
ATOM 1265 O O . GLU A 1 161 ? -7.943 -9.401 6.915 1.00 87.19 161 GLU A O 1
ATOM 1270 N N . CYS A 1 162 ? -9.225 -7.625 6.432 1.00 91.44 162 CYS A N 1
ATOM 1271 C CA . CYS A 1 162 ? -8.207 -6.906 5.685 1.00 91.44 162 CYS A CA 1
ATOM 1272 C C . CYS A 1 162 ? -8.383 -5.388 5.772 1.00 91.44 162 CYS A C 1
ATOM 1274 O O . CYS A 1 162 ? -9.500 -4.864 5.900 1.00 91.44 162 CYS A O 1
ATOM 1276 N N . PHE A 1 163 ? -7.254 -4.689 5.675 1.00 91.12 163 PHE A N 1
ATOM 1277 C CA . PHE A 1 163 ? -7.180 -3.240 5.633 1.00 91.12 163 PHE A CA 1
ATOM 1278 C C . PHE A 1 163 ? -7.518 -2.704 4.241 1.00 91.12 163 PHE A C 1
ATOM 1280 O O . PHE A 1 163 ? -7.071 -3.231 3.222 1.00 91.12 163 PHE A O 1
ATOM 1287 N N . ASN A 1 164 ? -8.267 -1.607 4.211 1.00 89.31 164 ASN A N 1
ATOM 1288 C CA . ASN A 1 164 ? -8.505 -0.821 3.011 1.00 89.31 164 ASN A CA 1
ATOM 1289 C C . ASN A 1 164 ? -8.268 0.648 3.358 1.00 89.31 164 ASN A C 1
ATOM 1291 O O . ASN A 1 164 ? -8.897 1.162 4.287 1.00 89.31 164 ASN A O 1
ATOM 1295 N N . SER A 1 165 ? -7.315 1.283 2.677 1.00 80.44 165 SER A N 1
ATOM 1296 C CA . SER A 1 165 ? -6.826 2.603 3.062 1.00 80.44 165 SER A CA 1
ATOM 1297 C C . SER A 1 165 ? -7.858 3.682 2.766 1.00 80.44 165 SER A C 1
ATOM 1299 O O . SER A 1 165 ? -8.268 4.386 3.680 1.00 80.44 165 SER A O 1
ATOM 1301 N N . ALA A 1 166 ? -8.375 3.777 1.548 1.00 70.94 166 ALA A N 1
ATOM 1302 C CA . ALA A 1 166 ? -9.623 4.478 1.324 1.00 70.94 166 ALA A CA 1
ATOM 1303 C C . ALA A 1 166 ? -10.756 3.555 1.782 1.00 70.94 166 ALA A C 1
ATOM 1305 O O . ALA A 1 166 ? -10.810 2.404 1.342 1.00 70.94 166 ALA A O 1
ATOM 1306 N N . PRO A 1 167 ? -11.724 4.017 2.592 1.00 60.53 167 PRO A N 1
ATOM 1307 C CA . PRO A 1 167 ? -13.031 3.399 2.517 1.00 60.53 167 PRO A CA 1
ATOM 1308 C C . PRO A 1 167 ? -13.457 3.557 1.055 1.00 60.53 167 PRO A C 1
ATOM 1310 O O . PRO A 1 167 ? -13.861 4.642 0.634 1.00 60.53 167 PRO A O 1
ATOM 1313 N N . LEU A 1 168 ? -13.307 2.494 0.253 1.00 51.12 168 LEU A N 1
ATOM 1314 C CA . LEU A 1 168 ? -14.017 2.393 -1.013 1.00 51.12 168 LEU A CA 1
ATOM 1315 C C . LEU A 1 168 ? -15.450 2.806 -0.679 1.00 51.12 168 LEU A C 1
ATOM 1317 O O . LEU A 1 168 ? -15.963 2.458 0.387 1.00 51.12 168 LEU A O 1
ATOM 1321 N N . LEU A 1 169 ? -16.077 3.598 -1.537 1.00 44.78 169 LEU A N 1
ATOM 1322 C CA . LEU A 1 169 ? -17.423 4.150 -1.351 1.00 44.78 169 LEU A CA 1
ATOM 1323 C C . LEU A 1 169 ? -18.525 3.061 -1.263 1.00 44.78 169 LEU A C 1
ATOM 1325 O O . LEU A 1 169 ? -19.686 3.304 -1.575 1.00 44.78 169 LEU A O 1
ATOM 1329 N N . SER A 1 170 ? -18.202 1.847 -0.813 1.00 40.78 170 SER A N 1
ATOM 1330 C CA . SER A 1 170 ? -19.104 0.751 -0.495 1.00 40.78 170 SER A CA 1
ATOM 1331 C C . SER A 1 170 ? -20.099 1.090 0.616 1.00 40.78 170 SER A C 1
ATOM 1333 O O . SER A 1 170 ? -21.138 0.446 0.689 1.00 40.78 170 SER A O 1
ATOM 1335 N N . PHE A 1 171 ? -19.862 2.126 1.432 1.00 39.38 171 PHE A N 1
ATOM 1336 C CA . PHE A 1 171 ? -20.895 2.635 2.347 1.00 39.38 171 PHE A CA 1
ATOM 1337 C C . PHE A 1 171 ? -21.897 3.586 1.678 1.00 39.38 171 PHE A C 1
ATOM 1339 O O . PHE A 1 171 ? -23.002 3.743 2.184 1.00 39.38 171 PHE A O 1
ATOM 1346 N N . SER A 1 172 ? -21.569 4.173 0.525 1.00 39.75 172 SER A N 1
ATOM 1347 C CA . SER A 1 172 ? -22.477 5.069 -0.205 1.00 39.75 172 SER A CA 1
ATOM 1348 C C . SER A 1 172 ? -23.419 4.307 -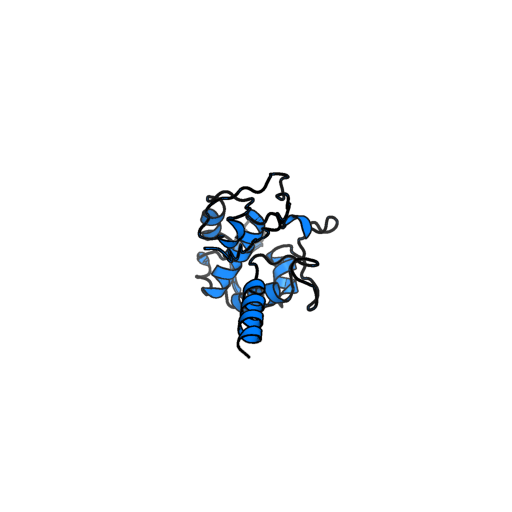1.139 1.00 39.75 172 SER A C 1
ATOM 1350 O O . SER A 1 172 ? -24.552 4.729 -1.345 1.00 39.75 172 SER A O 1
ATOM 1352 N N . LEU A 1 173 ? -22.992 3.157 -1.671 1.00 39.03 173 LEU A N 1
ATOM 1353 C CA . LEU A 1 173 ? -23.833 2.335 -2.550 1.00 39.03 173 LEU A CA 1
ATOM 1354 C C . LEU A 1 173 ? -24.950 1.601 -1.797 1.00 39.03 173 LEU A C 1
ATOM 1356 O O . LEU A 1 173 ? -26.016 1.397 -2.370 1.00 39.03 173 LEU A O 1
ATOM 1360 N N . LEU A 1 174 ? -24.764 1.273 -0.512 1.00 41.44 174 LEU A N 1
ATOM 1361 C CA . LEU A 1 174 ? -25.839 0.685 0.297 1.00 41.44 174 LEU A CA 1
ATOM 1362 C C . LEU A 1 174 ? -26.942 1.715 0.603 1.00 41.44 174 LEU A C 1
ATOM 1364 O O . LEU A 1 174 ? -28.123 1.384 0.564 1.00 41.44 174 LEU A O 1
ATOM 1368 N N . SER A 1 175 ? -26.570 2.978 0.843 1.00 42.06 175 SER A N 1
ATOM 1369 C CA . SER A 1 175 ? -27.532 4.070 1.048 1.00 42.06 175 SER A CA 1
ATOM 1370 C C . SER A 1 175 ? -28.291 4.430 -0.231 1.00 42.06 175 SER A C 1
ATOM 1372 O O . SER A 1 175 ? -29.473 4.751 -0.160 1.00 42.06 175 SER A O 1
ATOM 1374 N N . ILE A 1 176 ? -27.645 4.334 -1.397 1.00 48.88 176 ILE A N 1
ATOM 1375 C CA . ILE A 1 176 ? -28.300 4.564 -2.691 1.00 48.88 176 ILE A CA 1
ATOM 1376 C C . ILE A 1 176 ? -29.224 3.388 -3.043 1.00 48.88 176 ILE A C 1
ATOM 1378 O O . ILE A 1 176 ? -30.363 3.617 -3.434 1.00 48.88 176 ILE A O 1
ATOM 1382 N N . ALA A 1 177 ? -28.802 2.137 -2.827 1.00 46.19 177 ALA A N 1
ATOM 1383 C CA . ALA A 1 177 ? -29.652 0.967 -3.065 1.00 46.19 177 ALA A CA 1
ATOM 1384 C C . ALA A 1 177 ? -30.901 0.946 -2.162 1.00 46.19 177 ALA A C 1
ATOM 1386 O O . ALA A 1 177 ? -31.982 0.586 -2.622 1.00 46.19 177 ALA A O 1
ATOM 1387 N N . LEU A 1 178 ? -30.783 1.392 -0.905 1.00 47.78 178 LEU A N 1
ATOM 1388 C CA . LEU A 1 178 ? -31.933 1.551 -0.009 1.00 47.78 178 LEU A CA 1
ATOM 1389 C C . LEU A 1 178 ? -32.829 2.729 -0.415 1.00 47.78 178 LEU A C 1
ATOM 1391 O O . LEU A 1 178 ? -34.043 2.593 -0.351 1.00 47.78 178 LEU A O 1
ATOM 1395 N N . ALA A 1 179 ? -32.277 3.847 -0.897 1.00 47.69 179 ALA A N 1
ATOM 1396 C CA . ALA A 1 179 ? -33.087 4.970 -1.378 1.00 47.69 179 ALA A CA 1
ATOM 1397 C C . ALA A 1 179 ? -33.963 4.602 -2.592 1.00 47.69 179 ALA A C 1
ATOM 1399 O O . ALA A 1 179 ? -35.080 5.097 -2.701 1.00 47.69 179 ALA A O 1
ATOM 1400 N N . PHE A 1 180 ? -33.508 3.694 -3.462 1.00 48.75 180 PHE A N 1
ATOM 1401 C CA . PHE A 1 180 ? -34.314 3.201 -4.587 1.00 48.75 180 PHE A CA 1
ATOM 1402 C C . PHE A 1 180 ? -35.314 2.097 -4.209 1.00 48.75 180 PHE A C 1
ATOM 1404 O O . PHE A 1 180 ? -36.287 1.903 -4.930 1.00 48.75 180 PHE A O 1
ATOM 1411 N N . ALA A 1 181 ? -35.129 1.411 -3.076 1.00 49.31 181 ALA A N 1
ATOM 1412 C CA . ALA A 1 181 ? -36.073 0.399 -2.593 1.00 49.31 181 ALA A CA 1
ATOM 1413 C C . ALA A 1 181 ? -37.330 0.994 -1.923 1.00 49.31 181 ALA A C 1
ATOM 1415 O O . ALA A 1 181 ? -38.315 0.285 -1.768 1.00 49.31 181 ALA A O 1
ATOM 1416 N N . PHE A 1 182 ? -37.312 2.280 -1.544 1.00 48.84 182 PHE A N 1
ATOM 1417 C CA . PHE A 1 182 ? -38.460 2.991 -0.951 1.00 48.84 182 PHE A CA 1
ATOM 1418 C C . PHE A 1 182 ? -39.211 3.902 -1.943 1.00 48.84 182 PHE A C 1
ATOM 1420 O O . PHE A 1 182 ? -40.122 4.620 -1.537 1.00 48.84 182 PHE A O 1
ATOM 1427 N N . ILE A 1 183 ? -38.824 3.905 -3.226 1.00 51.31 183 ILE A N 1
ATOM 1428 C CA . ILE A 1 183 ? -39.495 4.663 -4.303 1.00 51.31 183 ILE A CA 1
ATOM 1429 C C . ILE A 1 183 ? -40.378 3.738 -5.179 1.00 51.31 183 ILE A C 1
ATOM 1431 O O . ILE A 1 183 ? -41.012 4.204 -6.124 1.00 51.31 183 ILE A O 1
ATOM 1435 N N . LEU A 1 184 ? -40.475 2.444 -4.847 1.00 42.91 184 LEU A N 1
ATOM 1436 C CA . LEU A 1 184 ? -41.389 1.478 -5.474 1.00 42.91 184 LEU A CA 1
ATOM 1437 C C . LEU A 1 184 ? -42.467 1.016 -4.493 1.00 42.91 184 LEU A C 1
ATOM 1439 O O . LEU A 1 184 ? -42.103 0.682 -3.344 1.00 42.91 184 LEU A O 1
#

pLDDT: mean 72.92, std 19.61, range [34.38, 96.5]

Organism: NCBI:txid1890364

Nearest PDB structures (foldseek):
  5jka-assembly2_A  TM=7.244E-01  e=1.240E-07  Homo sapiens
  5jkd-assembly1_B  TM=7.653E-01  e=3.667E-07  Homo sapiens
  5f4q-assembly3_C  TM=6.962E-01  e=1.938E-07  Homo sapiens
  5ejn-assembly1_A  TM=6.468E-01  e=3.667E-07  Mus musculus

Secondary structure (DSSP, 8-state):
------------------PPPTTSPPPB----STTGGGTTSBSS-GGGTGGGGGSSS-GGG-PPPHHHHHHHHHHHHHHHH-TTGGGGEETTTTEEEE-HHHHHHHHHHHTTSEEEEEEEETTEEEEEEEEHHHH-SSHHHHHHHHHSEEE--TT--BTTTBB-SS--THHHHHHHHHHHHT--